Protein AF-0000000086522575 (afdb_homodimer)

Secondary structure (DSSP, 8-state):
--HHHHHHHHHHT-----------HHHHHHHHTTTTSS--HHHHHHHHHHHHHHHHHTT-TT------TTSTT-HHHHHHHHHHHHHHHHHHHHHHHHHHHHHHHHT-----------------/--HHHHHHHHHHT-----------HHHHHHHHTTTTSS--HHHHHHHHHHHHHHHHHTT-TT------TTSTT-HHHHHHHHHHHHHHHHHHHHHHHHHHHHHHHHT-----------------

pLDDT: mean 77.17, std 22.66, range [27.78, 98.56]

Radius of gyration: 32.86 Å; Cα contacts (8 Å, |Δi|>4): 285; chains: 2; bounding box: 41×140×105 Å

Structure (mmCIF, N/CA/C/O backbone):
data_AF-0000000086522575-model_v1
#
loop_
_entity.id
_entity.type
_entity.pdbx_description
1 polymer Lipoprotein
#
loop_
_atom_site.group_PDB
_atom_site.id
_atom_site.type_symbol
_atom_site.label_atom_id
_atom_site.label_alt_id
_atom_site.label_comp_id
_atom_site.label_asym_id
_atom_site.label_entity_id
_atom_site.label_seq_id
_atom_site.pdbx_PDB_ins_code
_atom_site.Cartn_x
_atom_site.Cartn_y
_atom_site.Cartn_z
_atom_site.occupancy
_atom_site.B_iso_or_equiv
_atom_site.auth_seq_id
_atom_site.auth_comp_id
_atom_site.auth_asym_id
_atom_site.auth_atom_id
_atom_site.pdbx_PDB_model_num
ATOM 1 N N . MET A 1 1 ? -8.219 64.625 17.109 1 41.38 1 MET A N 1
ATOM 2 C CA . MET A 1 1 ? -7.641 63.562 17.891 1 41.38 1 MET A CA 1
ATOM 3 C C . MET A 1 1 ? -8.625 62.375 18.016 1 41.38 1 MET A C 1
ATOM 5 O O . MET A 1 1 ? -8.266 61.312 18.5 1 41.38 1 MET A O 1
ATOM 9 N N . LYS A 1 2 ? -9.945 62.719 17.906 1 52.72 2 LYS A N 1
ATOM 10 C CA . LYS A 1 2 ? -10.93 61.656 18.188 1 52.72 2 LYS A CA 1
ATOM 11 C C . LYS A 1 2 ? -11.047 60.688 17.016 1 52.72 2 LYS A C 1
ATOM 13 O O . LYS A 1 2 ? -11.523 59.562 17.188 1 52.72 2 LYS A O 1
ATOM 18 N N . LEU A 1 3 ? -10.766 61.156 15.797 1 54.34 3 LEU A N 1
ATOM 19 C CA . LEU A 1 3 ? -10.906 60.281 14.625 1 54.34 3 LEU A CA 1
ATOM 20 C C . LEU A 1 3 ? -9.852 59.188 14.641 1 54.34 3 LEU A C 1
ATOM 22 O O . LEU A 1 3 ? -10.125 58.062 14.219 1 54.34 3 LEU A O 1
ATOM 26 N N . CYS A 1 4 ? -8.633 59.469 15.234 1 52.5 4 CYS A N 1
ATOM 27 C CA . CYS A 1 4 ? -7.586 58.438 15.219 1 52.5 4 CYS A CA 1
ATOM 28 C C . CYS A 1 4 ? -7.957 57.281 16.125 1 52.5 4 CYS A C 1
ATOM 30 O O . CYS A 1 4 ? -7.312 56.219 16.094 1 52.5 4 CYS A O 1
ATOM 32 N N . ARG A 1 5 ? -8.891 57.438 17.141 1 51.75 5 ARG A N 1
ATOM 33 C CA . ARG A 1 5 ? -9.203 56.344 18.078 1 51.75 5 ARG A CA 1
ATOM 34 C C . ARG A 1 5 ? -10.062 55.281 17.422 1 51.75 5 ARG A C 1
ATOM 36 O O . ARG A 1 5 ? -10.016 54.125 17.828 1 51.75 5 ARG A O 1
ATOM 43 N N . TYR A 1 6 ? -10.953 55.656 16.406 1 54.56 6 TYR A N 1
ATOM 44 C CA . TYR A 1 6 ? -11.836 54.625 15.867 1 54.56 6 TYR A CA 1
ATOM 45 C C . TYR A 1 6 ? -11.086 53.719 14.891 1 54.56 6 TYR A C 1
ATOM 47 O O . TYR A 1 6 ? -11.523 52.594 14.617 1 54.56 6 TYR A O 1
ATOM 55 N N . ILE A 1 7 ? -9.984 54.281 14.273 1 54.25 7 ILE A N 1
ATOM 56 C CA . ILE A 1 7 ? -9.336 53.438 13.266 1 54.25 7 ILE A CA 1
ATOM 57 C C . ILE A 1 7 ? -8.547 52.344 13.953 1 54.25 7 ILE A C 1
ATOM 59 O O . ILE A 1 7 ? -8.453 51.219 13.438 1 54.25 7 ILE A O 1
ATOM 63 N N . VAL A 1 8 ? -8.062 52.594 15.25 1 52.59 8 VAL A N 1
ATOM 64 C CA . VAL A 1 8 ? -7.199 51.594 15.836 1 52.59 8 VAL A CA 1
ATOM 65 C C . VAL A 1 8 ? -8.023 50.344 16.203 1 52.59 8 VAL A C 1
ATOM 67 O O . VAL A 1 8 ? -7.512 49.219 16.234 1 52.59 8 VAL A O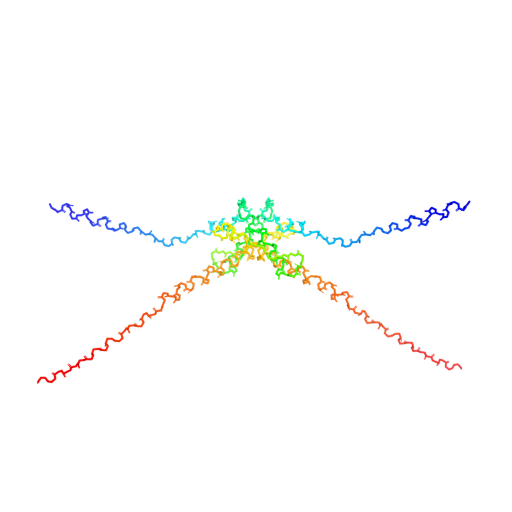 1
ATOM 70 N N . VAL A 1 9 ? -9.336 50.594 16.547 1 49.25 9 VAL A N 1
ATOM 71 C CA . VAL A 1 9 ? -10.031 49.438 17.094 1 49.25 9 VAL A CA 1
ATOM 72 C C . VAL A 1 9 ? -10.336 48.438 15.977 1 49.25 9 VAL A C 1
ATOM 74 O O . VAL A 1 9 ? -10.297 47.25 16.188 1 49.25 9 VAL A O 1
ATOM 77 N N . THR A 1 10 ? -10.555 48.969 14.758 1 51.66 10 THR A N 1
ATOM 78 C CA . THR A 1 10 ? -11.023 48 13.781 1 51.66 10 THR A CA 1
ATOM 79 C C . THR A 1 10 ? -9.875 47.094 13.336 1 51.66 10 THR A C 1
ATOM 81 O O . THR A 1 10 ? -10.102 46.062 12.703 1 51.66 10 THR A O 1
ATOM 84 N N . LEU A 1 11 ? -8.648 47.656 13.414 1 49.97 11 LEU A N 1
ATOM 85 C CA . LEU A 1 11 ? -7.613 46.812 12.859 1 49.97 11 LEU A CA 1
ATOM 86 C C . LEU A 1 11 ? -7.406 45.562 13.734 1 49.97 11 LEU A C 1
ATOM 88 O O . LEU A 1 11 ? -6.676 44.656 13.359 1 49.97 11 LEU A O 1
ATOM 92 N N . ALA A 1 12 ? -7.738 45.719 15 1 47.72 12 ALA A N 1
ATOM 93 C CA . ALA A 1 12 ? -7.312 44.625 15.867 1 47.72 12 ALA A CA 1
ATOM 94 C C . ALA A 1 12 ? -7.977 43.312 15.445 1 47.72 12 ALA A C 1
ATOM 96 O O . ALA A 1 12 ? -7.414 42.219 15.656 1 47.72 12 ALA A O 1
ATOM 97 N N . LEU A 1 13 ? -9.281 43.469 15.148 1 45.56 13 LEU A N 1
ATOM 98 C CA . LEU A 1 13 ? -9.984 42.188 15.164 1 45.56 13 LEU A CA 1
ATOM 99 C C . LEU A 1 13 ? -9.609 41.344 13.953 1 45.56 13 LEU A C 1
ATOM 101 O O . LEU A 1 13 ? -10.234 40.312 13.695 1 45.56 13 LEU A O 1
ATOM 105 N N . SER A 1 14 ? -8.914 41.906 12.969 1 44.53 14 SER A N 1
ATOM 106 C CA . SER A 1 14 ? -8.648 40.875 11.977 1 44.53 14 SER A CA 1
ATOM 107 C C . SER A 1 14 ? -7.812 39.75 12.562 1 44.53 14 SER A C 1
ATOM 109 O O . SER A 1 14 ? -6.582 39.812 12.57 1 44.53 14 SER A O 1
ATOM 111 N N . SER A 1 15 ? -7.895 39.5 13.828 1 44.59 15 SER A N 1
ATOM 112 C CA . SER A 1 15 ? -7.277 38.25 14.273 1 44.59 15 SER A CA 1
ATOM 113 C C . SER A 1 15 ? -7.395 37.1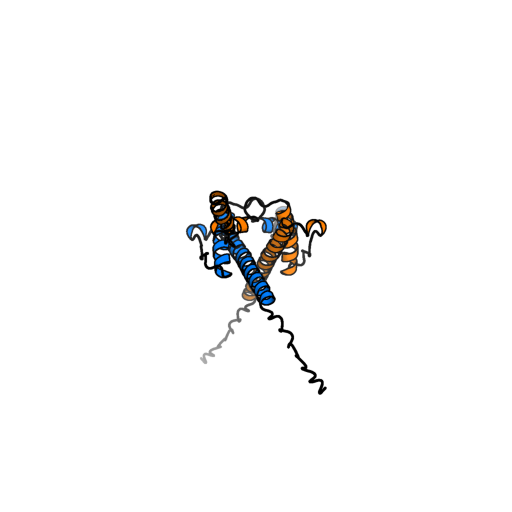88 13.203 1 44.59 15 SER A C 1
ATOM 115 O O . SER A 1 15 ? -8.492 36.875 12.742 1 44.59 15 SER A O 1
ATOM 117 N N . GLY A 1 16 ? -6.434 37.188 12.211 1 43.62 16 GLY A N 1
ATOM 118 C CA . GLY A 1 16 ? -6.266 36.062 11.305 1 43.62 16 GLY A CA 1
ATOM 119 C C . GLY A 1 16 ? -6.691 34.75 11.898 1 43.62 16 GLY A C 1
ATOM 120 O O . GLY A 1 16 ? -6.152 34.312 12.922 1 43.62 16 GLY A O 1
ATOM 121 N N . LEU A 1 17 ? -7.945 34.406 11.984 1 45.47 17 LEU A N 1
ATOM 122 C CA . LEU A 1 17 ? -8.422 33.062 12.211 1 45.47 17 LEU A CA 1
ATOM 123 C C . LEU A 1 17 ? -7.508 32.031 11.547 1 45.47 17 LEU A C 1
ATOM 125 O O . LEU A 1 17 ? -7.598 31.812 10.336 1 45.47 17 LEU A O 1
ATOM 129 N N . ILE A 1 18 ? -6.184 32.094 11.656 1 49.84 18 ILE A N 1
ATOM 130 C CA . ILE A 1 18 ? -5.398 30.906 11.336 1 49.84 18 ILE A CA 1
ATOM 131 C C . ILE A 1 18 ? -6.121 29.656 11.836 1 49.84 18 ILE A C 1
ATOM 133 O O . ILE A 1 18 ? -6.016 29.297 13.016 1 49.84 18 ILE A O 1
ATOM 137 N N . GLY A 1 19 ? -7.367 29.609 11.82 1 47.25 19 GLY A N 1
ATOM 138 C CA . GLY A 1 19 ? -8.047 28.406 12.266 1 47.25 19 GLY A CA 1
ATOM 139 C C . GLY A 1 19 ? -7.391 27.141 11.758 1 47.25 19 GLY A C 1
ATOM 140 O O . GLY A 1 19 ? -6.633 27.172 10.781 1 47.25 19 GLY A O 1
ATOM 141 N N . CYS A 1 20 ? -6.965 26.062 12.516 1 53.56 20 CYS A N 1
ATOM 142 C CA . CYS A 1 20 ? -6.633 24.672 12.242 1 53.56 20 CYS A CA 1
ATOM 143 C C . CYS A 1 20 ? -7.48 24.125 11.094 1 53.56 20 CYS A C 1
ATOM 145 O O . CYS A 1 20 ? -8.602 23.656 11.312 1 53.56 20 CYS A O 1
ATOM 147 N N . ALA A 1 21 ? -7.652 24.844 9.969 1 63.16 21 ALA A N 1
ATOM 148 C CA . ALA A 1 21 ? -8.547 24.406 8.898 1 63.16 21 ALA A CA 1
ATOM 149 C C . ALA A 1 21 ? -8.281 22.953 8.539 1 63.16 21 ALA A C 1
ATOM 151 O O . ALA A 1 21 ? -7.188 22.594 8.102 1 63.16 21 ALA A O 1
ATOM 152 N N . SER A 1 22 ? -9.047 21.984 9.195 1 76.06 22 SER A N 1
ATOM 153 C CA . SER A 1 22 ? -9.023 20.562 8.875 1 76.06 22 SER A CA 1
ATOM 154 C C . SER A 1 22 ? -9.133 20.344 7.375 1 76.06 22 SER A C 1
ATOM 156 O O . SER A 1 22 ? -9.906 21.016 6.691 1 76.06 22 SER A O 1
ATOM 158 N N . VAL A 1 23 ? -8.125 19.766 6.699 1 82.81 23 VAL A N 1
ATOM 159 C CA . VAL A 1 23 ? -8.125 19.422 5.285 1 82.81 23 VAL A CA 1
ATOM 160 C C . VAL A 1 23 ? -9.445 18.734 4.918 1 82.81 23 VAL A C 1
ATOM 162 O O . VAL A 1 23 ? -9.852 17.781 5.574 1 82.81 23 VAL A O 1
ATOM 165 N N . PRO A 1 24 ? -10.219 19.359 3.996 1 90.19 24 PRO A N 1
ATOM 166 C CA . PRO A 1 24 ? -11.453 18.703 3.562 1 90.19 24 PRO A CA 1
ATOM 167 C C . PRO A 1 24 ? -11.219 17.25 3.143 1 90.19 24 PRO A C 1
ATOM 169 O O . PRO A 1 24 ? -10.156 16.922 2.609 1 90.19 24 PRO A O 1
ATOM 172 N N . PRO A 1 25 ? -12.203 16.359 3.271 1 91.62 25 PRO A N 1
ATOM 173 C CA . PRO A 1 25 ? -12.055 14.922 2.979 1 91.62 25 PRO A CA 1
ATOM 174 C C . PRO A 1 25 ? -11.602 14.656 1.545 1 91.62 25 PRO A C 1
ATOM 176 O O . PRO A 1 25 ? -10.758 13.789 1.31 1 91.62 25 PRO A O 1
ATOM 179 N N . ALA A 1 26 ? -12.172 15.391 0.616 1 91.12 26 ALA A N 1
ATOM 180 C CA . ALA A 1 26 ? -11.805 15.195 -0.785 1 91.12 26 ALA A CA 1
ATOM 181 C C . ALA A 1 26 ? -10.328 15.5 -1.011 1 91.12 26 ALA A C 1
ATOM 183 O O . ALA A 1 26 ? -9.648 14.781 -1.752 1 91.12 26 ALA A O 1
ATOM 184 N N . GLU A 1 27 ? -9.898 16.516 -0.38 1 91.56 27 GLU A N 1
ATOM 185 C CA . GLU A 1 27 ? -8.492 16.891 -0.493 1 91.56 27 GLU A CA 1
ATOM 186 C C . GLU A 1 27 ? -7.594 15.867 0.202 1 91.56 27 GLU A C 1
ATOM 188 O O . GLU A 1 27 ? -6.531 15.516 -0.314 1 91.56 27 GLU A O 1
ATOM 193 N N . GLN A 1 28 ? -8.023 15.406 1.343 1 92.75 28 GLN A N 1
ATOM 194 C CA . GLN A 1 28 ? -7.262 14.375 2.051 1 92.75 28 GLN A CA 1
ATOM 195 C C . GLN A 1 28 ? -7.125 13.117 1.206 1 92.75 28 GLN A C 1
ATOM 197 O O . GLN A 1 28 ? -6.031 12.562 1.077 1 92.75 28 GLN A O 1
ATOM 202 N N . LEU A 1 29 ? -8.211 12.695 0.636 1 93.88 29 LEU A N 1
ATOM 203 C CA . LEU A 1 29 ? -8.188 11.508 -0.208 1 93.88 29 LEU A CA 1
ATOM 204 C C . LEU A 1 29 ? -7.242 11.703 -1.391 1 93.88 29 LEU A C 1
ATOM 206 O O . LEU A 1 29 ? -6.48 10.797 -1.739 1 93.88 29 LEU A O 1
ATOM 210 N N . GLN A 1 30 ? -7.262 12.891 -1.98 1 91 30 GLN A N 1
ATOM 211 C CA . GLN A 1 30 ? -6.371 13.195 -3.094 1 91 30 GLN A CA 1
ATOM 212 C C . GLN A 1 30 ? -4.91 13.055 -2.682 1 91 30 GLN A C 1
ATOM 214 O O . GLN A 1 30 ? -4.094 12.523 -3.439 1 91 30 GLN A O 1
ATOM 219 N N . ARG A 1 31 ? -4.652 13.422 -1.541 1 90.62 31 ARG A N 1
ATOM 220 C CA . ARG A 1 31 ? -3.287 13.328 -1.029 1 90.62 31 ARG A CA 1
ATOM 221 C C . ARG A 1 31 ? -2.885 11.867 -0.827 1 90.62 31 ARG A C 1
ATOM 223 O O . ARG A 1 31 ? -1.733 11.5 -1.066 1 90.62 31 ARG A O 1
ATOM 230 N N . GLU A 1 32 ? -3.85 11.117 -0.447 1 93.44 32 GLU A N 1
ATOM 231 C CA . GLU A 1 32 ? -3.59 9.703 -0.207 1 93.44 32 GLU A CA 1
ATOM 232 C C . GLU A 1 32 ? -3.354 8.953 -1.516 1 93.44 32 GLU A C 1
ATOM 234 O O . GLU A 1 32 ? -2.811 7.848 -1.516 1 93.44 32 GLU A O 1
ATOM 239 N N . MET A 1 33 ? -3.723 9.602 -2.65 1 90.44 33 MET A N 1
ATOM 240 C CA . MET A 1 33 ? -3.633 8.953 -3.957 1 90.44 33 MET A CA 1
ATOM 241 C C . MET A 1 33 ? -2.289 9.242 -4.617 1 90.44 33 MET A C 1
ATOM 243 O O . MET A 1 33 ? -2.047 8.82 -5.75 1 90.44 33 MET A O 1
ATOM 247 N N . ALA A 1 34 ? -1.419 9.883 -3.977 1 82.62 34 ALA A N 1
ATOM 248 C CA . ALA A 1 34 ? -0.151 10.344 -4.535 1 82.62 34 ALA A CA 1
ATOM 249 C C . ALA A 1 34 ? 0.679 9.172 -5.055 1 82.62 34 ALA A C 1
ATOM 251 O O . ALA A 1 34 ? 1.403 9.312 -6.043 1 82.62 34 ALA A O 1
ATOM 252 N N . GLY A 1 35 ? 0.533 8.047 -4.559 1 84.5 35 GLY A N 1
ATOM 253 C CA . GLY A 1 35 ? 1.322 6.898 -4.977 1 84.5 35 GLY A CA 1
ATOM 254 C C . GLY A 1 35 ? 0.717 6.152 -6.148 1 84.5 35 GLY A C 1
ATOM 255 O O . GLY A 1 35 ? 1.353 5.262 -6.719 1 84.5 35 GLY A O 1
ATOM 256 N N . VAL A 1 36 ? -0.457 6.523 -6.453 1 87.62 36 VAL A N 1
ATOM 257 C CA . VAL A 1 36 ? -1.176 5.789 -7.492 1 87.62 36 VAL A CA 1
ATOM 258 C C . VAL A 1 36 ? -1.421 6.699 -8.695 1 87.62 36 VAL A C 1
ATOM 260 O O . VAL A 1 36 ? -1.289 6.27 -9.844 1 87.62 36 VAL A O 1
ATOM 263 N N . ASP A 1 37 ? -1.747 7.895 -8.375 1 81.88 37 ASP A N 1
ATOM 264 C CA . ASP A 1 37 ? -1.99 8.883 -9.422 1 81.88 37 ASP A CA 1
ATOM 265 C C . ASP A 1 37 ? -0.728 9.688 -9.719 1 81.88 37 ASP A C 1
ATOM 267 O O . ASP A 1 37 ? -0.336 10.547 -8.93 1 81.88 37 ASP A O 1
ATOM 271 N N . ASN A 1 38 ? -0.123 9.344 -10.906 1 76.88 38 ASN A N 1
ATOM 272 C CA . ASN A 1 38 ? 1.051 10.078 -11.367 1 76.88 38 ASN A CA 1
ATOM 273 C C . ASN A 1 38 ? 2.152 10.094 -10.305 1 76.88 38 ASN A C 1
ATOM 275 O O . ASN A 1 38 ? 2.662 11.156 -9.945 1 76.88 38 ASN A O 1
ATOM 279 N N . SER A 1 39 ? 2.447 8.922 -9.828 1 84.88 39 SER A N 1
ATOM 280 C CA . SER A 1 39 ? 3.506 8.797 -8.836 1 84.88 39 SER A CA 1
ATOM 281 C C . SER A 1 39 ? 4.828 9.344 -9.359 1 84.88 39 SER A C 1
ATOM 283 O O . SER A 1 39 ? 5.156 9.172 -10.531 1 84.88 39 SER A O 1
ATOM 285 N N . SER A 1 40 ? 5.527 10.117 -8.539 1 89.94 40 SER A N 1
ATOM 286 C CA . SER A 1 40 ? 6.844 10.625 -8.914 1 89.94 40 SER A CA 1
ATOM 287 C C . SER A 1 40 ? 7.848 9.484 -9.07 1 89.94 40 SER A C 1
ATOM 289 O O . SER A 1 40 ? 7.688 8.422 -8.477 1 89.94 40 SER A O 1
ATOM 291 N N . PRO A 1 41 ? 8.867 9.742 -9.891 1 92.5 41 PRO A N 1
ATOM 292 C CA . PRO A 1 41 ? 9.906 8.719 -10.016 1 92.5 41 PRO A CA 1
ATOM 293 C C . PRO A 1 41 ? 10.57 8.391 -8.688 1 92.5 41 PRO A C 1
ATOM 295 O O . PRO A 1 41 ? 10.969 7.242 -8.453 1 92.5 41 PRO A O 1
ATOM 298 N N . THR A 1 42 ? 10.625 9.406 -7.891 1 94.69 42 THR A N 1
ATOM 299 C CA . THR A 1 42 ? 11.258 9.211 -6.59 1 94.69 42 THR A CA 1
ATOM 300 C C . THR A 1 42 ? 10.383 8.336 -5.691 1 94.69 42 THR A C 1
ATOM 302 O O . THR A 1 42 ? 10.883 7.484 -4.957 1 94.69 42 THR A O 1
ATOM 305 N N . PHE A 1 43 ? 9.156 8.5 -5.766 1 94.75 43 PHE A N 1
ATOM 306 C CA . PHE A 1 43 ? 8.227 7.641 -5.043 1 94.75 43 PHE A CA 1
ATOM 307 C C . PHE A 1 43 ? 8.32 6.199 -5.535 1 94.75 43 PHE A C 1
ATOM 309 O O . PHE A 1 43 ? 8.391 5.27 -4.734 1 94.75 43 PHE A O 1
ATOM 316 N N . ALA A 1 44 ? 8.336 6.105 -6.82 1 94.69 44 ALA A N 1
ATOM 317 C CA . ALA A 1 44 ? 8.383 4.777 -7.422 1 94.69 44 ALA A CA 1
ATOM 318 C C . ALA A 1 44 ? 9.664 4.039 -7.035 1 94.69 44 ALA A C 1
ATOM 320 O O . ALA A 1 44 ? 9.641 2.83 -6.801 1 94.69 44 ALA A O 1
ATOM 321 N N . GLN A 1 45 ? 10.711 4.762 -7.023 1 95.38 45 GLN A N 1
ATOM 322 C CA . GLN A 1 45 ? 11.969 4.152 -6.602 1 95.38 45 GLN A CA 1
ATOM 323 C C . GLN A 1 45 ? 11.898 3.697 -5.145 1 95.38 45 GLN A C 1
ATOM 325 O O . GLN A 1 45 ? 12.359 2.605 -4.805 1 95.38 45 GLN A O 1
ATOM 330 N N . GLY A 1 46 ? 11.352 4.531 -4.359 1 97 46 GLY A N 1
ATOM 331 C CA . GLY A 1 46 ? 11.148 4.133 -2.977 1 97 46 GLY A CA 1
ATOM 332 C C . GLY A 1 46 ? 10.273 2.902 -2.83 1 97 46 GLY A C 1
ATOM 333 O O . GLY A 1 46 ? 10.617 1.977 -2.09 1 97 46 GLY A O 1
ATOM 334 N N . TYR A 1 47 ? 9.242 2.928 -3.523 1 96.56 47 TYR A N 1
ATOM 335 C CA . TYR A 1 47 ? 8.32 1.796 -3.475 1 96.56 47 TYR A CA 1
ATOM 336 C C . TYR A 1 47 ? 9.023 0.503 -3.869 1 96.56 47 TYR A C 1
ATOM 338 O O . TYR A 1 47 ? 8.859 -0.527 -3.211 1 96.56 47 TYR A O 1
ATOM 346 N N . ALA A 1 48 ? 9.781 0.525 -4.91 1 96.88 48 ALA A N 1
ATOM 347 C CA . ALA A 1 48 ? 10.492 -0.66 -5.371 1 96.88 48 ALA A CA 1
ATOM 348 C C . ALA A 1 48 ? 11.453 -1.177 -4.301 1 96.88 48 ALA A C 1
ATOM 350 O O . ALA A 1 48 ? 11.484 -2.377 -4.016 1 96.88 48 ALA A O 1
ATOM 351 N N . ASP A 1 49 ? 12.203 -0.271 -3.752 1 98.06 49 ASP A N 1
ATOM 352 C CA . ASP A 1 49 ? 13.148 -0.65 -2.707 1 98.06 49 ASP A CA 1
ATOM 353 C C . ASP A 1 49 ? 12.422 -1.187 -1.477 1 98.06 49 ASP A C 1
ATOM 355 O O . ASP A 1 49 ? 12.82 -2.205 -0.908 1 98.06 49 ASP A O 1
ATOM 359 N N . GLY A 1 50 ? 11.383 -0.497 -1.116 1 98.06 50 GLY A N 1
ATOM 360 C CA . GLY A 1 50 ? 10.57 -0.969 -0.005 1 98.06 50 GLY A CA 1
ATOM 361 C C . GLY A 1 50 ? 9.914 -2.311 -0.272 1 98.06 50 GLY A C 1
ATOM 362 O O . GLY A 1 50 ? 9.844 -3.16 0.62 1 98.06 50 GLY A O 1
ATOM 363 N N . CYS A 1 51 ? 9.477 -2.4 -1.445 1 98.06 51 CYS A N 1
ATOM 364 C CA . CYS A 1 51 ? 8.797 -3.639 -1.817 1 98.06 51 CYS A CA 1
ATOM 365 C C . CYS A 1 51 ? 9.758 -4.82 -1.765 1 98.06 51 CYS A C 1
ATOM 367 O O . CYS A 1 51 ? 9.406 -5.887 -1.253 1 98.06 51 CYS A O 1
ATOM 369 N N . GLN A 1 52 ? 11.008 -4.695 -2.258 1 97.81 52 GLN A N 1
ATOM 370 C CA . GLN A 1 52 ? 12.016 -5.746 -2.145 1 97.81 52 GLN A CA 1
ATOM 371 C C . GLN A 1 52 ? 12.266 -6.113 -0.686 1 97.81 52 GLN A C 1
ATOM 373 O O . GLN A 1 52 ? 12.32 -7.297 -0.339 1 97.81 52 GLN A O 1
ATOM 378 N N . SER A 1 53 ? 12.383 -5.105 0.097 1 98.56 53 SER A N 1
ATOM 379 C CA . SER A 1 53 ? 12.594 -5.285 1.53 1 98.56 53 SER A CA 1
ATOM 380 C C . SER A 1 53 ? 11.406 -5.992 2.18 1 98.56 53 SER A C 1
ATOM 382 O O . SER A 1 53 ? 11.586 -6.848 3.047 1 98.56 53 SER A O 1
ATOM 384 N N . GLY A 1 54 ? 10.18 -5.652 1.694 1 98.38 54 GLY A N 1
ATOM 385 C CA . GLY A 1 54 ? 8.977 -6.277 2.211 1 98.38 54 GLY A CA 1
ATOM 386 C C . GLY A 1 54 ? 8.859 -7.746 1.846 1 98.38 54 GLY A C 1
ATOM 387 O O . GLY A 1 54 ? 8.438 -8.562 2.666 1 98.38 54 GLY A O 1
ATOM 388 N N . LEU A 1 55 ? 9.188 -8.016 0.599 1 98 55 LEU A N 1
ATOM 389 C CA . LEU A 1 55 ? 9.172 -9.406 0.167 1 98 55 LEU A CA 1
ATOM 390 C C . LEU A 1 55 ? 10.125 -10.25 1.011 1 98 55 LEU A C 1
ATOM 392 O O . LEU A 1 55 ? 9.773 -11.359 1.422 1 98 55 LEU A O 1
ATOM 396 N N . SER A 1 56 ? 11.258 -9.656 1.298 1 97.75 56 SER A N 1
ATOM 397 C CA . SER A 1 56 ? 12.219 -10.344 2.148 1 97.75 56 SER A CA 1
ATOM 398 C C . SER A 1 56 ? 11.672 -10.547 3.557 1 97.75 56 SER A C 1
ATOM 400 O O . SER A 1 56 ? 11.742 -11.648 4.105 1 97.75 56 SER A O 1
ATOM 402 N N . ALA A 1 57 ? 11.125 -9.492 4.066 1 97.94 57 ALA A N 1
ATOM 403 C CA . ALA A 1 57 ? 10.57 -9.547 5.418 1 97.94 57 ALA A CA 1
ATOM 404 C C . ALA A 1 57 ? 9.375 -10.5 5.488 1 97.94 57 ALA A C 1
ATOM 406 O O . ALA A 1 57 ? 9.078 -11.055 6.547 1 97.94 57 ALA A O 1
ATOM 407 N N . GLY A 1 58 ? 8.719 -10.695 4.387 1 97.38 58 GLY A N 1
ATOM 408 C CA . GLY A 1 58 ? 7.566 -11.578 4.332 1 97.38 58 GLY A CA 1
ATOM 409 C C . GLY A 1 58 ? 7.938 -13.039 4.168 1 97.38 58 GLY A C 1
ATOM 410 O O . GLY A 1 58 ? 7.066 -13.906 4.18 1 97.38 58 GLY A O 1
ATOM 411 N N . GLY A 1 59 ? 9.258 -13.305 3.883 1 96.19 59 GLY A N 1
ATOM 412 C CA . GLY A 1 59 ? 9.711 -14.688 3.904 1 96.19 59 GLY A CA 1
ATOM 413 C C . GLY A 1 59 ? 10.266 -15.156 2.572 1 96.19 59 GLY A C 1
ATOM 414 O O . GLY A 1 59 ? 10.516 -16.344 2.381 1 96.19 59 GLY A O 1
ATOM 415 N N . ASP A 1 60 ? 10.344 -14.273 1.669 1 95.81 60 ASP A N 1
ATOM 416 C CA . ASP A 1 60 ? 10.961 -14.633 0.397 1 95.81 60 ASP A CA 1
ATOM 417 C C . ASP A 1 60 ? 12.469 -14.398 0.435 1 95.81 60 ASP A C 1
ATOM 419 O O . ASP A 1 60 ? 12.93 -13.258 0.302 1 95.81 60 ASP A O 1
ATOM 423 N N . SER A 1 61 ? 13.195 -15.438 0.422 1 95.25 61 SER A N 1
ATOM 424 C CA . SER A 1 61 ? 14.633 -15.375 0.656 1 95.25 61 SER A CA 1
ATOM 425 C C . SER A 1 61 ? 15.375 -14.867 -0.578 1 95.25 61 SER A C 1
ATOM 427 O O . SER A 1 61 ? 16.562 -14.531 -0.505 1 95.25 61 SER A O 1
ATOM 429 N N . ARG A 1 62 ? 14.711 -14.812 -1.604 1 95.25 62 ARG A N 1
ATOM 430 C CA . ARG A 1 62 ? 15.359 -14.336 -2.824 1 95.25 62 ARG A CA 1
ATOM 431 C C . ARG A 1 62 ? 15.547 -12.82 -2.791 1 95.25 62 ARG A C 1
ATOM 433 O O . ARG A 1 62 ? 16.297 -12.266 -3.592 1 95.25 62 ARG A O 1
ATOM 440 N N . PHE A 1 63 ? 14.898 -12.18 -1.929 1 97.25 63 PHE A N 1
ATOM 441 C CA . PHE A 1 63 ? 14.969 -10.727 -1.81 1 97.25 63 PHE A CA 1
ATOM 442 C C . PHE A 1 63 ? 15.742 -10.328 -0.563 1 97.25 63 PHE A C 1
ATOM 444 O O . PHE A 1 63 ? 15.945 -11.141 0.34 1 97.25 63 PHE A O 1
ATOM 451 N N . VAL A 1 64 ? 16.219 -9.047 -0.606 1 96.5 64 VAL A N 1
ATOM 452 C CA . VAL A 1 64 ? 17 -8.516 0.507 1 96.5 64 VAL A CA 1
ATOM 453 C C . VAL A 1 64 ? 16.5 -7.117 0.871 1 96.5 64 VAL A C 1
ATOM 455 O O . VAL A 1 64 ? 15.781 -6.488 0.096 1 96.5 64 VAL A O 1
ATOM 458 N N . TYR A 1 65 ? 16.906 -6.668 2.029 1 97.5 65 TYR A N 1
ATOM 459 C CA . TYR A 1 65 ? 16.578 -5.312 2.459 1 97.5 65 TYR A CA 1
ATOM 460 C C . TYR A 1 65 ? 17.312 -4.281 1.61 1 97.5 65 TYR A C 1
ATOM 462 O O . TYR A 1 65 ? 18.531 -4.348 1.459 1 97.5 65 TYR A O 1
ATOM 470 N N . VAL A 1 66 ? 16.578 -3.324 1.058 1 97.56 66 VAL A N 1
ATOM 471 C CA . VAL A 1 66 ? 17.156 -2.299 0.197 1 97.56 66 VAL A CA 1
ATOM 472 C C . VAL A 1 66 ? 16.641 -0.924 0.61 1 97.56 66 VAL A C 1
ATOM 474 O O . VAL A 1 66 ? 15.43 -0.714 0.712 1 97.56 66 VAL A O 1
ATOM 477 N N . LYS A 1 67 ? 17.594 -0.014 0.807 1 97.19 67 LYS A N 1
ATOM 478 C CA . LYS A 1 67 ? 17.25 1.385 1.06 1 97.19 67 LYS A CA 1
ATOM 479 C C . LYS A 1 67 ? 18.344 2.314 0.524 1 97.19 67 LYS A C 1
ATOM 481 O O . LYS A 1 67 ? 19.531 2.117 0.799 1 97.19 67 LYS A O 1
ATOM 486 N N . ASP A 1 68 ? 17.844 3.25 -0.273 1 96.94 68 ASP A N 1
ATOM 487 C CA . ASP A 1 68 ? 18.781 4.246 -0.776 1 96.94 68 ASP A CA 1
ATOM 488 C C . ASP A 1 68 ? 18.969 5.383 0.229 1 96.94 68 ASP A C 1
ATOM 490 O O . ASP A 1 68 ? 18.156 6.305 0.29 1 96.94 68 ASP A O 1
ATOM 494 N N . LEU A 1 69 ? 20.109 5.445 0.843 1 96.12 69 LEU A N 1
ATOM 495 C CA . LEU A 1 69 ? 20.359 6.391 1.926 1 96.12 69 LEU A CA 1
ATOM 496 C C . LEU A 1 69 ? 20.516 7.809 1.384 1 96.12 69 LEU A C 1
ATOM 498 O O . LEU A 1 69 ? 20.312 8.781 2.113 1 96.12 69 LEU A O 1
ATOM 502 N N . ASN A 1 70 ? 20.859 7.844 0.096 1 95.5 70 ASN A N 1
ATOM 503 C CA . ASN A 1 70 ? 21.016 9.164 -0.514 1 95.5 70 ASN A CA 1
ATOM 504 C C . ASN A 1 70 ? 19.672 9.859 -0.688 1 95.5 70 ASN A C 1
ATOM 506 O O . ASN A 1 70 ? 19.609 11.078 -0.825 1 95.5 70 ASN A O 1
ATOM 510 N N . GLN A 1 71 ? 18.656 9.039 -0.689 1 95.38 71 GLN A N 1
ATOM 511 C CA . GLN A 1 71 ? 17.312 9.578 -0.912 1 95.38 71 GLN A CA 1
ATOM 512 C C . GLN A 1 71 ? 16.469 9.484 0.352 1 95.38 71 GLN A C 1
ATOM 514 O O . GLN A 1 71 ? 15.289 9.852 0.342 1 95.38 71 GLN A O 1
ATOM 519 N N . ALA A 1 72 ? 17.031 9.055 1.424 1 91.12 72 ALA A N 1
ATOM 520 C CA . ALA A 1 72 ? 16.297 8.695 2.631 1 91.12 72 ALA A CA 1
ATOM 521 C C . ALA A 1 72 ? 15.586 9.906 3.221 1 91.12 72 ALA A C 1
ATOM 523 O O . ALA A 1 72 ? 14.586 9.766 3.936 1 91.12 72 ALA A O 1
ATOM 524 N N . ASN A 1 73 ? 16.031 11.055 2.809 1 91.94 73 ASN A N 1
ATOM 525 C CA . ASN A 1 73 ? 15.445 12.25 3.393 1 91.94 73 ASN A CA 1
ATOM 526 C C . ASN A 1 73 ? 14.406 12.875 2.465 1 91.94 73 ASN A C 1
ATOM 528 O O . ASN A 1 73 ? 13.734 13.836 2.836 1 91.94 73 ASN A O 1
ATOM 532 N N . GLN A 1 74 ? 14.266 12.328 1.366 1 94.75 74 GLN A N 1
ATOM 533 C CA . GLN A 1 74 ? 13.227 12.789 0.454 1 94.75 74 GLN A CA 1
ATOM 534 C C . GLN A 1 74 ? 11.867 12.203 0.828 1 94.75 74 GLN A C 1
ATOM 536 O O . GLN A 1 74 ? 11.711 10.984 0.923 1 94.75 74 GLN A O 1
ATOM 541 N N . ALA A 1 75 ? 10.93 13.062 0.945 1 93.75 75 ALA A N 1
ATOM 542 C CA . ALA A 1 75 ? 9.617 12.672 1.444 1 93.75 75 ALA A CA 1
ATOM 543 C C . ALA A 1 75 ? 8.977 11.617 0.542 1 93.75 75 ALA A C 1
ATOM 545 O O . ALA A 1 75 ? 8.43 10.625 1.027 1 93.75 75 ALA A O 1
ATOM 546 N N . ASP A 1 76 ? 9.094 11.875 -0.779 1 94.12 76 ASP A N 1
ATOM 547 C CA . ASP A 1 76 ? 8.477 10.945 -1.724 1 94.12 76 ASP A CA 1
ATOM 548 C C . ASP A 1 76 ? 9.117 9.562 -1.629 1 94.12 76 ASP A C 1
ATOM 550 O O . ASP A 1 76 ? 8.43 8.547 -1.734 1 94.12 76 ASP A O 1
ATOM 554 N N . TYR A 1 77 ? 10.438 9.57 -1.46 1 96.19 77 TYR A N 1
ATOM 555 C CA . TYR A 1 77 ? 11.133 8.289 -1.348 1 96.19 77 TYR A CA 1
ATOM 556 C C . TYR A 1 77 ? 10.719 7.555 -0.08 1 96.19 77 TYR A C 1
ATOM 558 O O . TYR A 1 77 ? 10.438 6.355 -0.116 1 96.19 77 TYR A O 1
ATOM 566 N N . LYS A 1 78 ? 10.617 8.258 0.973 1 96 78 LYS A N 1
ATOM 567 C CA . LYS A 1 78 ? 10.242 7.672 2.254 1 96 78 LYS A CA 1
ATOM 568 C C . LYS A 1 78 ? 8.828 7.102 2.201 1 96 78 LYS A C 1
ATOM 570 O O . LYS A 1 78 ? 8.586 5.977 2.646 1 96 78 LYS A O 1
ATOM 575 N N . LEU A 1 79 ? 7.988 7.855 1.693 1 94.25 79 LEU A N 1
ATOM 576 C CA . LEU A 1 79 ? 6.598 7.43 1.576 1 94.25 79 LEU A CA 1
ATOM 577 C C . LEU A 1 79 ? 6.48 6.184 0.707 1 94.25 79 LEU A C 1
ATOM 579 O O . LEU A 1 79 ? 5.82 5.215 1.088 1 94.25 79 LEU A O 1
ATOM 583 N N . GLY A 1 80 ? 7.156 6.199 -0.396 1 95.75 80 GLY A N 1
ATOM 584 C CA . GLY A 1 80 ? 7.16 5.043 -1.28 1 95.75 80 GLY A CA 1
ATOM 585 C C . GLY A 1 80 ? 7.742 3.801 -0.635 1 95.75 80 GLY A C 1
ATOM 586 O O . GLY A 1 80 ? 7.184 2.709 -0.767 1 95.75 80 GLY A O 1
ATOM 587 N N . TRP A 1 81 ? 8.859 4.047 -0.019 1 97.12 81 TRP A N 1
ATOM 588 C CA . TRP A 1 81 ? 9.516 2.916 0.629 1 97.12 81 TRP A CA 1
ATOM 589 C C . TRP A 1 81 ? 8.602 2.283 1.675 1 97.12 81 TRP A C 1
ATOM 591 O O . TRP A 1 81 ? 8.445 1.061 1.712 1 97.12 81 TRP A O 1
ATOM 601 N N . GLU A 1 82 ? 7.93 3.064 2.484 1 95.75 82 GLU A N 1
ATOM 602 C CA . GLU A 1 82 ? 7.051 2.564 3.535 1 95.75 82 GLU A CA 1
ATOM 603 C C . GLU A 1 82 ? 5.844 1.836 2.943 1 95.75 82 GLU A C 1
ATOM 605 O O . GLU A 1 82 ? 5.48 0.754 3.408 1 95.75 82 GLU A O 1
ATOM 610 N N . ASP A 1 83 ? 5.262 2.418 1.938 1 96 83 ASP A N 1
ATOM 611 C CA . ASP A 1 83 ? 4.121 1.788 1.284 1 96 83 ASP A CA 1
ATOM 612 C C . ASP A 1 83 ? 4.516 0.458 0.647 1 96 83 ASP A C 1
ATOM 614 O O . ASP A 1 83 ? 3.834 -0.552 0.831 1 96 83 ASP A O 1
ATOM 618 N N . GLY A 1 84 ? 5.645 0.477 -0.103 1 97 84 GLY A N 1
ATOM 619 C CA . GLY A 1 84 ? 6.121 -0.743 -0.733 1 97 84 GLY A CA 1
ATOM 620 C C . GLY A 1 84 ? 6.418 -1.851 0.26 1 97 84 GLY A C 1
ATOM 621 O O . GLY A 1 84 ? 6.043 -3.004 0.041 1 97 84 GLY A O 1
ATOM 622 N N . PHE A 1 85 ? 7.098 -1.418 1.305 1 97.75 85 PHE A N 1
ATOM 623 C CA . PHE A 1 85 ? 7.418 -2.398 2.334 1 97.75 85 PHE A CA 1
ATOM 624 C C . PHE A 1 85 ? 6.148 -3.057 2.867 1 97.75 85 PHE A C 1
ATOM 626 O O . PHE A 1 85 ? 6.059 -4.285 2.93 1 97.75 85 PHE A O 1
ATOM 633 N N . ARG A 1 86 ? 5.164 -2.221 3.225 1 95.81 86 ARG A N 1
ATOM 634 C CA . ARG A 1 86 ? 3.932 -2.697 3.84 1 95.81 86 ARG A CA 1
ATOM 635 C C . ARG A 1 86 ? 3.156 -3.598 2.885 1 95.81 86 ARG A C 1
ATOM 637 O O . ARG A 1 86 ? 2.715 -4.684 3.268 1 95.81 86 ARG A O 1
ATOM 644 N N . ILE A 1 87 ? 2.996 -3.193 1.7 1 96.25 87 ILE A N 1
ATOM 645 C CA . ILE A 1 87 ? 2.182 -3.904 0.72 1 96.25 87 ILE A CA 1
ATOM 646 C C . ILE A 1 87 ? 2.838 -5.238 0.374 1 96.25 87 ILE A C 1
ATOM 648 O O . ILE A 1 87 ? 2.188 -6.285 0.405 1 96.25 87 ILE A O 1
ATOM 652 N N . CYS A 1 88 ? 4.121 -5.156 0.102 1 97.81 88 CYS A N 1
ATOM 653 C CA . CYS A 1 88 ? 4.758 -6.363 -0.41 1 97.81 88 CYS A CA 1
ATOM 654 C C . CYS A 1 88 ? 5.012 -7.363 0.712 1 97.81 88 CYS A C 1
ATOM 656 O O . CYS A 1 88 ? 4.996 -8.578 0.484 1 97.81 88 CYS A O 1
ATOM 658 N N . GLN A 1 89 ? 5.211 -6.875 1.924 1 97.12 89 GLN A N 1
ATOM 659 C CA . GLN A 1 89 ? 5.273 -7.801 3.051 1 97.12 89 GLN A CA 1
ATOM 660 C C . GLN A 1 89 ? 3.955 -8.547 3.223 1 97.12 89 GLN A C 1
ATOM 662 O O . GLN A 1 89 ? 3.945 -9.773 3.377 1 97.12 89 GLN A O 1
ATOM 667 N N . SER A 1 90 ? 2.881 -7.84 3.172 1 95.38 90 SER A N 1
ATOM 668 C CA . SER A 1 90 ? 1.562 -8.438 3.352 1 95.38 90 SER A CA 1
ATOM 669 C C . SER A 1 90 ? 1.257 -9.445 2.246 1 95.38 90 SER A C 1
ATOM 671 O O . SER A 1 90 ? 0.735 -10.531 2.514 1 95.38 90 SER A O 1
ATOM 673 N N . ARG A 1 91 ? 1.551 -9.117 1.082 1 95.75 91 ARG A N 1
ATOM 674 C CA . ARG A 1 91 ? 1.281 -10 -0.046 1 95.75 91 ARG A CA 1
ATOM 675 C C . ARG A 1 91 ? 2.094 -11.289 0.061 1 95.75 91 ARG A C 1
ATOM 677 O O . ARG A 1 91 ? 1.582 -12.375 -0.212 1 95.75 91 ARG A O 1
ATOM 684 N N . GLN A 1 92 ? 3.348 -11.078 0.462 1 96.06 92 GLN A N 1
ATOM 685 C CA . GLN A 1 92 ? 4.211 -12.25 0.579 1 96.06 92 GLN A CA 1
ATOM 686 C C . GLN A 1 92 ? 3.73 -13.18 1.688 1 96.06 92 GLN A C 1
ATOM 688 O O . GLN A 1 92 ? 3.742 -14.406 1.529 1 96.06 92 GLN A O 1
ATOM 693 N N . VAL A 1 93 ? 3.295 -12.617 2.775 1 95.81 93 VAL A N 1
ATOM 694 C CA . VAL A 1 93 ? 2.775 -13.406 3.881 1 95.81 93 VAL A CA 1
ATOM 695 C C . VAL A 1 93 ? 1.515 -14.148 3.439 1 95.81 93 VAL A C 1
ATOM 697 O O . VAL A 1 93 ? 1.323 -15.32 3.775 1 95.81 93 VAL A O 1
ATOM 700 N N . GLN A 1 94 ? 0.669 -13.5 2.713 1 93.5 94 GLN A N 1
ATOM 701 C CA . GLN A 1 94 ? -0.552 -14.117 2.209 1 93.5 94 GLN A CA 1
ATOM 702 C C . GLN A 1 94 ? -0.233 -15.266 1.256 1 93.5 94 GLN A C 1
ATOM 704 O O . GLN A 1 94 ? -0.878 -16.312 1.303 1 93.5 94 GLN A O 1
ATOM 709 N N . ARG A 1 95 ? 0.722 -15.039 0.385 1 92.69 95 ARG A N 1
ATOM 710 C CA . ARG A 1 95 ? 1.144 -16.078 -0.538 1 92.69 95 ARG A CA 1
ATOM 711 C C . ARG A 1 95 ? 1.673 -17.297 0.217 1 92.69 95 ARG A C 1
ATOM 713 O O . ARG A 1 95 ? 1.387 -18.438 -0.154 1 92.69 95 ARG A O 1
ATOM 720 N N . ASN A 1 96 ? 2.418 -17.078 1.236 1 92 96 ASN A N 1
ATOM 721 C CA . ASN A 1 96 ? 2.951 -18.156 2.049 1 92 96 ASN A CA 1
ATOM 722 C C . ASN A 1 96 ? 1.839 -18.922 2.758 1 92 96 ASN A C 1
ATOM 724 O O . ASN A 1 96 ? 1.896 -20.156 2.865 1 92 96 ASN A O 1
ATOM 728 N N . ASN A 1 97 ? 0.888 -18.172 3.268 1 90.75 97 ASN A N 1
ATOM 729 C CA . ASN A 1 97 ? -0.24 -18.812 3.939 1 90.75 97 ASN A CA 1
ATOM 730 C C . ASN A 1 97 ? -1.058 -19.656 2.977 1 90.75 97 ASN A C 1
ATOM 732 O O . ASN A 1 97 ? -1.525 -20.734 3.342 1 90.75 97 ASN A O 1
ATOM 736 N N . ALA A 1 98 ? -1.296 -19.188 1.788 1 87.94 98 ALA A N 1
ATOM 737 C CA . ALA A 1 98 ? -2.033 -19.922 0.771 1 87.94 98 ALA A CA 1
ATOM 738 C C . ALA A 1 98 ? -1.289 -21.203 0.378 1 87.94 98 ALA A C 1
ATOM 740 O O . ALA A 1 98 ? -1.909 -22.234 0.13 1 87.94 98 ALA A O 1
ATOM 741 N N . ARG A 1 99 ? 0.027 -21.188 0.29 1 84.19 99 ARG A N 1
ATOM 742 C CA . ARG A 1 99 ? 0.847 -22.359 -0.033 1 84.19 99 ARG A CA 1
ATOM 743 C C . ARG A 1 99 ? 0.776 -23.391 1.074 1 84.19 99 ARG A C 1
ATOM 745 O O . ARG A 1 99 ? 0.687 -24.594 0.799 1 84.19 99 ARG A O 1
ATOM 752 N N . ASN A 1 100 ? 0.771 -22.875 2.271 1 83.06 100 ASN A N 1
ATOM 753 C CA . ASN A 1 100 ? 0.703 -23.766 3.42 1 83.06 100 ASN A CA 1
ATOM 754 C C . ASN A 1 100 ? -0.669 -24.422 3.535 1 83.06 100 ASN A C 1
ATOM 756 O O . ASN A 1 100 ? -0.772 -25.594 3.906 1 83.06 100 ASN A O 1
ATOM 760 N N . SER A 1 101 ? -1.672 -23.703 3.25 1 79.69 101 SER A N 1
ATOM 761 C CA . SER A 1 101 ? -3.025 -24.25 3.307 1 79.69 101 SER A CA 1
ATOM 762 C C . SER A 1 101 ? -3.246 -25.297 2.223 1 79.69 101 SER A 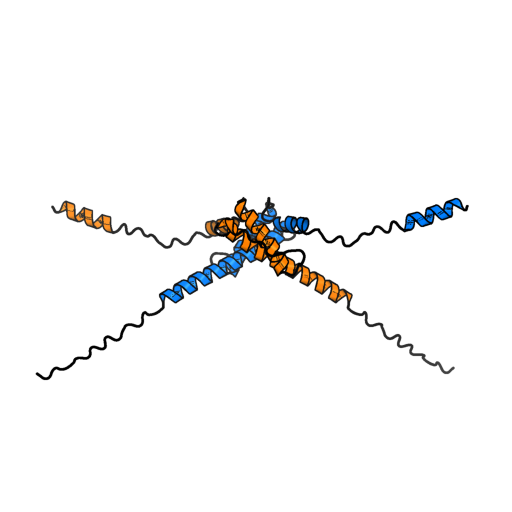C 1
ATOM 764 O O . SER A 1 101 ? -3.99 -26.25 2.424 1 79.69 101 SER A O 1
ATOM 766 N N . SER A 1 102 ? -2.701 -25.016 1.049 1 69.94 102 SER A N 1
ATOM 767 C CA . SER A 1 102 ? -2.811 -25.984 -0.028 1 69.94 102 SER A CA 1
ATOM 768 C C . SER A 1 102 ? -2.041 -27.266 0.304 1 69.94 102 SER A C 1
ATOM 770 O O . SER A 1 102 ? -2.471 -28.359 -0.05 1 69.94 102 SER A O 1
ATOM 772 N N . ASP A 1 103 ? -0.938 -27.078 1.016 1 61.59 103 ASP A N 1
ATOM 773 C CA . ASP A 1 103 ? -0.169 -28.25 1.428 1 61.59 103 ASP A CA 1
ATOM 774 C C . ASP A 1 103 ? -0.887 -29.016 2.535 1 61.59 103 ASP A C 1
ATOM 776 O O . ASP A 1 103 ? -0.707 -30.234 2.678 1 61.59 103 ASP A O 1
ATOM 780 N N . SER A 1 104 ? -1.549 -28.25 3.324 1 60.22 104 SER A N 1
ATOM 781 C CA . SER A 1 104 ? -2.295 -28.891 4.395 1 60.22 104 SER A CA 1
ATOM 782 C C . SER A 1 104 ? -3.451 -29.719 3.84 1 60.22 104 SER A C 1
ATOM 784 O O . SER A 1 104 ? -3.793 -30.766 4.391 1 60.22 104 SER A O 1
ATOM 786 N N . PHE A 1 105 ? -4.094 -29.297 2.85 1 56.28 105 PHE A N 1
ATOM 787 C CA . PHE A 1 105 ? -5.191 -30.062 2.285 1 56.28 105 PHE A CA 1
ATOM 788 C C . PHE A 1 105 ? -4.664 -31.297 1.539 1 56.28 105 PHE A C 1
ATOM 790 O O . PHE A 1 105 ? -5.379 -32.281 1.367 1 56.28 105 PHE A O 1
ATOM 797 N N . GLY A 1 106 ? -3.465 -31.141 1 1 54.12 106 GLY A N 1
ATOM 798 C CA . GLY A 1 106 ? -2.922 -32.281 0.285 1 54.12 106 GLY A CA 1
ATOM 799 C C . GLY A 1 106 ? -2.504 -33.438 1.203 1 54.12 106 GLY A C 1
ATOM 800 O O . GLY A 1 106 ? -2.223 -34.531 0.742 1 54.12 106 GLY A O 1
ATOM 801 N N . GLY A 1 107 ? -2.203 -32.969 2.49 1 50.66 107 GLY A N 1
ATOM 802 C CA . GLY A 1 107 ? -1.684 -34 3.367 1 50.66 107 GLY A CA 1
ATOM 803 C C . GLY A 1 107 ? -2.77 -34.75 4.109 1 50.66 107 GLY A C 1
ATOM 804 O O . GLY A 1 107 ? -2.494 -35.438 5.098 1 50.66 107 GLY A O 1
ATOM 805 N N . LEU A 1 108 ? -4.031 -34.375 3.857 1 47.78 108 LEU A N 1
ATOM 806 C CA . LEU A 1 108 ? -4.953 -35.25 4.578 1 47.78 108 LEU A CA 1
ATOM 807 C C . LEU A 1 108 ? -4.785 -36.688 4.145 1 47.78 108 LEU A C 1
ATOM 809 O O . LEU A 1 108 ? -4.801 -37 2.949 1 47.78 108 LEU A O 1
ATOM 813 N N . PRO A 1 109 ? -4.059 -37.406 4.922 1 47.97 109 PRO A N 1
ATOM 814 C CA . PRO A 1 109 ? -4.066 -38.844 4.625 1 47.97 109 PRO A CA 1
ATOM 815 C C . PRO A 1 109 ? -5.477 -39.375 4.41 1 47.97 109 PRO A C 1
ATOM 817 O O . PRO A 1 109 ? -6.402 -39.031 5.145 1 47.97 109 PRO A O 1
ATOM 820 N N . PHE A 1 110 ? -5.969 -39.531 3.256 1 47.03 110 PHE A N 1
ATOM 821 C CA . PHE A 1 110 ? -7.164 -40.344 3.096 1 47.03 110 PHE A CA 1
ATOM 822 C C . PHE A 1 110 ? -7.133 -41.531 4.055 1 47.03 110 PHE A C 1
ATOM 824 O O . PHE A 1 110 ? -6.141 -42.281 4.117 1 47.03 110 PHE A O 1
ATOM 831 N N . PRO A 1 111 ? -7.777 -41.469 5.191 1 50 111 PRO A N 1
ATOM 832 C CA . PRO A 1 111 ? -7.805 -42.688 6.012 1 50 111 PRO A CA 1
ATOM 833 C C . PRO A 1 111 ? -8.062 -43.938 5.191 1 50 111 PRO A C 1
ATOM 835 O O . PRO A 1 111 ? -8.93 -43.938 4.316 1 50 111 PRO A O 1
ATOM 838 N N . GLY A 1 112 ? -7.125 -44.625 4.789 1 44.41 112 GLY A N 1
ATOM 839 C CA . GLY A 1 112 ? -7.285 -45.938 4.207 1 44.41 112 GLY A CA 1
ATOM 840 C C . GLY A 1 112 ? -8.383 -46.75 4.863 1 44.41 112 GLY A C 1
ATOM 841 O O . GLY A 1 112 ? -8.516 -46.75 6.09 1 44.41 112 GLY A O 1
ATOM 842 N N . PHE A 1 113 ? -9.531 -46.906 4.262 1 46.5 113 PHE A N 1
ATOM 843 C CA . PHE A 1 113 ? -10.617 -47.781 4.695 1 46.5 113 PHE A CA 1
ATOM 844 C C . PHE A 1 113 ? -10.07 -49.125 5.156 1 46.5 113 PHE A C 1
ATOM 846 O O . PHE A 1 113 ? -9.195 -49.688 4.508 1 46.5 113 PHE A O 1
ATOM 853 N N . PRO A 1 114 ? -10.094 -49.344 6.406 1 45.06 114 PRO A N 1
ATOM 854 C CA . PRO A 1 114 ? -9.688 -50.688 6.844 1 45.06 114 PRO A CA 1
ATOM 855 C C . PRO A 1 114 ? -10.391 -51.812 6.074 1 45.06 114 PRO A C 1
ATOM 857 O O . PRO A 1 114 ? -11.594 -51.719 5.816 1 45.06 114 PRO A O 1
ATOM 860 N N . ARG A 1 115 ? -9.766 -52.375 5.094 1 44.16 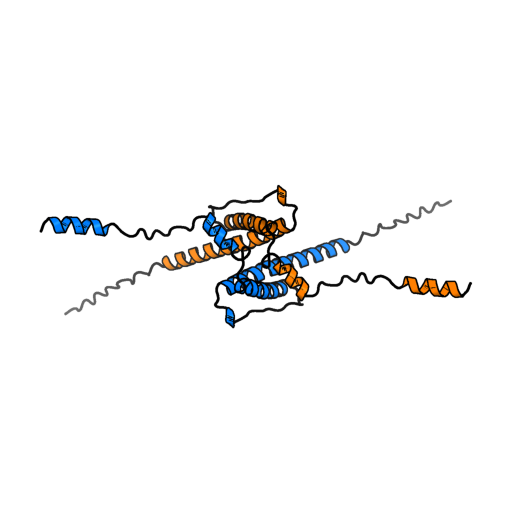115 ARG A N 1
ATOM 861 C CA . ARG A 1 115 ? -10.211 -53.594 4.449 1 44.16 115 ARG A CA 1
ATOM 862 C C . ARG A 1 115 ? -10.617 -54.656 5.48 1 44.16 115 ARG A C 1
ATOM 864 O O . ARG A 1 115 ? -9.781 -55.156 6.234 1 44.16 115 ARG A O 1
ATOM 871 N N . THR A 1 116 ? -11.719 -54.375 6.25 1 42.28 116 THR A N 1
ATOM 872 C CA . THR A 1 116 ? -12.273 -55.406 7.137 1 42.28 116 THR A CA 1
ATOM 873 C C . THR A 1 116 ? -12.57 -56.688 6.371 1 42.28 116 THR A C 1
ATOM 875 O O . THR A 1 116 ? -13.477 -56.719 5.535 1 42.28 116 THR A O 1
ATOM 878 N N . GLY A 1 117 ? -11.539 -57.375 5.754 1 39.06 117 GLY A N 1
ATOM 879 C CA . GLY A 1 117 ? -11.672 -58.719 5.215 1 39.06 117 GLY A CA 1
ATOM 880 C C . GLY A 1 117 ? -12.32 -59.688 6.188 1 39.06 117 GLY A C 1
ATOM 881 O O . GLY A 1 117 ? -11.727 -60.031 7.207 1 39.06 117 GLY A O 1
ATOM 882 N N . VAL A 1 118 ? -13.633 -59.5 6.551 1 38.75 118 VAL A N 1
ATOM 883 C CA . VAL A 1 118 ? -14.398 -60.5 7.324 1 38.75 118 VAL A CA 1
ATOM 884 C C . VAL A 1 118 ? -14.414 -61.812 6.594 1 38.75 118 VAL A C 1
ATOM 886 O O . VAL A 1 118 ? -14.875 -61.906 5.449 1 38.75 118 VAL A O 1
ATOM 889 N N . THR A 1 119 ? -13.32 -62.562 6.629 1 39.25 119 THR A N 1
ATOM 890 C CA . THR A 1 119 ? -13.266 -63.938 6.145 1 39.25 119 THR A CA 1
ATOM 891 C C . THR A 1 119 ? -14.344 -64.812 6.809 1 39.25 119 THR A C 1
ATOM 893 O O . THR A 1 119 ? -14.344 -65 8.031 1 39.25 119 THR A O 1
ATOM 896 N N . ILE A 1 120 ? -15.641 -64.625 6.438 1 39.44 120 ILE A N 1
ATOM 897 C CA . ILE A 1 120 ? -16.734 -65.5 6.836 1 39.44 120 ILE A CA 1
ATOM 898 C C . ILE A 1 120 ? -16.406 -66.938 6.441 1 39.44 120 ILE A C 1
ATOM 900 O O . ILE A 1 120 ? -16.219 -67.25 5.262 1 39.44 120 ILE A O 1
ATOM 904 N N . GLY A 1 121 ? -15.516 -67.625 7.227 1 37.91 121 GLY A N 1
ATOM 905 C CA . GLY A 1 121 ? -15.258 -69 7.152 1 37.91 121 GLY A CA 1
ATOM 906 C C . GLY A 1 121 ? -16.516 -69.875 7.078 1 37.91 121 GLY A C 1
ATOM 907 O O . GLY A 1 121 ? -17.328 -69.875 8.016 1 37.91 121 GLY A O 1
ATOM 908 N N . VAL A 1 122 ? -17.188 -69.812 5.93 1 33.97 122 VAL A N 1
ATOM 909 C CA . VAL A 1 122 ? -18.297 -70.75 5.664 1 33.97 122 VAL A CA 1
ATOM 910 C C . VAL A 1 122 ? -17.859 -72.188 5.844 1 33.97 122 VAL A C 1
ATOM 912 O O . VAL A 1 122 ? -16.906 -72.625 5.203 1 33.97 122 VAL A O 1
ATOM 915 N N . GLN A 1 123 ? -17.797 -72.625 7.09 1 36.41 123 GLN A N 1
ATOM 916 C CA . GLN A 1 123 ? -17.703 -74.062 7.395 1 36.41 123 GLN A CA 1
ATOM 917 C C . GLN A 1 123 ? -18.703 -74.875 6.574 1 36.41 123 GLN A C 1
ATOM 919 O O . GLN A 1 123 ? -19.922 -74.688 6.754 1 36.41 123 GLN A O 1
ATOM 924 N N . LEU A 1 124 ? -18.375 -74.938 5.289 1 27.78 124 LEU A N 1
ATOM 925 C CA . LEU A 1 124 ? -19.031 -76 4.605 1 27.78 124 LEU A CA 1
ATOM 926 C C . LEU A 1 124 ? -18.578 -77.375 5.176 1 27.78 124 LEU A C 1
ATOM 928 O O . LEU A 1 124 ? -17.406 -77.5 5.523 1 27.78 124 LEU A O 1
ATOM 932 N N . MET B 1 1 ? 10.266 -52.781 -40.781 1 39.62 1 MET B N 1
ATOM 933 C CA . MET B 1 1 ? 9.453 -52.656 -39.562 1 39.62 1 MET B CA 1
ATOM 934 C C . MET B 1 1 ? 10.297 -52.125 -38.406 1 39.62 1 MET B C 1
ATOM 936 O O . MET B 1 1 ? 9.773 -51.906 -37.312 1 39.62 1 MET B O 1
ATOM 940 N N . LYS B 1 2 ? 11.648 -52.344 -38.5 1 52.25 2 LYS B N 1
ATOM 941 C CA . LYS B 1 2 ? 12.469 -52.062 -37.312 1 52.25 2 LYS B CA 1
ATOM 942 C C . LYS B 1 2 ? 12.695 -50.562 -37.188 1 52.25 2 LYS B C 1
ATOM 944 O O . LYS B 1 2 ? 13.07 -50.094 -36.094 1 52.25 2 LYS B O 1
ATOM 949 N N . LEU B 1 3 ? 12.68 -49.812 -38.281 1 53.72 3 LEU B N 1
ATOM 950 C CA . LEU B 1 3 ? 12.953 -48.375 -38.25 1 53.72 3 LEU B CA 1
ATOM 951 C C . LEU B 1 3 ? 11.828 -47.625 -37.531 1 53.72 3 LEU B C 1
ATOM 953 O O . LEU B 1 3 ? 12.078 -46.688 -36.812 1 53.72 3 LEU B O 1
ATOM 957 N N . CYS B 1 4 ? 10.555 -48.156 -37.656 1 52.25 4 CYS B N 1
ATOM 958 C CA . CYS B 1 4 ? 9.445 -47.438 -37.062 1 52.25 4 CYS B CA 1
ATOM 959 C C . CYS B 1 4 ? 9.508 -47.5 -35.531 1 52.25 4 CYS B C 1
ATOM 961 O O . CYS B 1 4 ? 8.766 -46.812 -34.844 1 52.25 4 CYS B O 1
ATOM 963 N N . ARG B 1 5 ? 10.219 -48.531 -34.906 1 51.06 5 ARG B N 1
ATOM 964 C CA . ARG B 1 5 ? 10.234 -48.688 -33.469 1 51.06 5 ARG B CA 1
ATOM 965 C C . ARG B 1 5 ? 11.102 -47.625 -32.812 1 51.06 5 ARG B C 1
ATOM 967 O O . ARG B 1 5 ? 10.891 -47.25 -31.641 1 51.06 5 ARG B O 1
ATOM 974 N N . TYR B 1 6 ? 12.188 -47.125 -33.562 1 54.22 6 TYR B N 1
ATOM 975 C CA . TYR B 1 6 ? 13.07 -46.156 -32.875 1 54.22 6 TYR B CA 1
ATOM 976 C C . TYR B 1 6 ? 12.445 -44.781 -32.812 1 54.22 6 TYR B C 1
ATOM 978 O O . TYR B 1 6 ? 12.828 -43.938 -31.984 1 54.22 6 TYR B O 1
ATOM 986 N N . ILE B 1 7 ? 11.516 -44.5 -33.781 1 54.19 7 ILE B N 1
ATOM 987 C CA . ILE B 1 7 ? 10.992 -43.156 -33.812 1 54.19 7 ILE B CA 1
ATOM 988 C C . ILE B 1 7 ? 10.008 -42.969 -32.656 1 54.19 7 ILE B C 1
ATOM 990 O O . ILE B 1 7 ? 9.914 -41.875 -32.062 1 54.19 7 ILE B O 1
ATOM 994 N N . VAL B 1 8 ? 9.328 -44.094 -32.219 1 52 8 VAL B N 1
ATOM 995 C CA . VAL B 1 8 ? 8.289 -43.906 -31.203 1 52 8 VAL B CA 1
ATOM 996 C C . VAL B 1 8 ? 8.938 -43.562 -29.859 1 52 8 VAL B C 1
ATOM 998 O O . VAL B 1 8 ? 8.32 -42.875 -29.031 1 52 8 VAL B O 1
ATOM 1001 N N . VAL B 1 9 ? 10.18 -44.094 -29.656 1 48.62 9 VAL B N 1
ATOM 1002 C CA . VAL B 1 9 ? 10.656 -43.938 -28.281 1 48.62 9 VAL B CA 1
ATOM 1003 C C . VAL B 1 9 ? 11.055 -42.5 -28.047 1 48.62 9 VAL B C 1
ATOM 1005 O O . VAL B 1 9 ? 10.867 -41.969 -26.953 1 48.62 9 VAL B O 1
ATOM 1008 N N . THR B 1 10 ? 11.539 -41.844 -29.141 1 51.19 10 THR B N 1
ATOM 1009 C CA . THR B 1 10 ? 12.109 -40.531 -28.797 1 51.19 10 THR B CA 1
ATOM 1010 C C . THR B 1 10 ? 11 -39.531 -28.5 1 51.19 10 THR B C 1
ATOM 1012 O O . THR B 1 10 ? 11.266 -38.438 -27.969 1 51.19 10 THR B O 1
ATOM 1015 N N . LEU B 1 11 ? 9.836 -39.781 -29.125 1 50.09 11 LEU B N 1
ATOM 1016 C CA . LEU B 1 11 ? 8.867 -38.719 -28.922 1 50.09 11 LEU B CA 1
ATOM 1017 C C . LEU B 1 11 ? 8.414 -38.656 -27.469 1 50.09 11 LEU B C 1
ATOM 1019 O O . LEU B 1 11 ? 7.695 -37.75 -27.078 1 50.09 11 LEU B O 1
ATOM 1023 N N . ALA B 1 12 ? 8.5 -39.812 -26.812 1 47.72 12 ALA B N 1
ATOM 1024 C CA . ALA B 1 12 ? 7.832 -39.812 -25.5 1 47.72 12 ALA B CA 1
ATOM 1025 C C . ALA B 1 12 ? 8.445 -38.75 -24.578 1 47.72 12 ALA B C 1
ATOM 1027 O O . ALA B 1 12 ? 7.781 -38.25 -23.672 1 47.72 12 ALA B O 1
ATOM 1028 N N . LEU B 1 13 ? 9.797 -38.75 -24.641 1 45.03 13 LEU B N 1
ATOM 1029 C CA . LEU B 1 13 ? 10.375 -38.094 -23.469 1 45.03 13 LEU B CA 1
ATOM 1030 C C . LEU B 1 13 ? 10.172 -36.594 -23.531 1 45.03 13 LEU B C 1
ATOM 1032 O O . LEU B 1 13 ? 10.797 -35.844 -22.781 1 45.03 13 LEU B O 1
ATOM 1036 N N . SER B 1 14 ? 9.688 -36.062 -24.656 1 44.41 14 SER B N 1
ATOM 1037 C CA . SER B 1 14 ? 9.539 -34.625 -24.406 1 44.41 14 SER B CA 1
ATOM 1038 C C . SER B 1 14 ? 8.578 -34.375 -23.25 1 44.41 14 SER B C 1
ATOM 1040 O O . SER B 1 14 ? 7.363 -34.312 -23.453 1 44.41 14 SER B O 1
ATOM 1042 N N . SER B 1 15 ? 8.492 -35.25 -22.312 1 44.44 15 SER B N 1
ATOM 1043 C CA . SER B 1 15 ? 7.777 -34.812 -21.109 1 44.44 15 SER B CA 1
ATOM 1044 C C . SER B 1 15 ? 7.965 -33.312 -20.859 1 44.44 15 SER B C 1
ATOM 1046 O O . SER B 1 15 ? 9.094 -32.812 -20.812 1 44.44 15 SER B O 1
ATOM 1048 N N . GLY B 1 16 ? 7.133 -32.469 -21.562 1 43.66 16 GLY B N 1
ATOM 1049 C CA . GLY B 1 16 ? 7.02 -31.062 -21.234 1 43.66 16 GLY B CA 1
ATOM 1050 C C . GLY B 1 16 ? 7.324 -30.766 -19.781 1 43.66 16 GLY B C 1
ATOM 1051 O O . GLY B 1 16 ? 6.656 -31.297 -18.875 1 43.66 16 GLY B O 1
ATOM 1052 N N . LEU B 1 17 ? 8.531 -30.75 -19.344 1 45.72 17 LEU B N 1
ATOM 1053 C CA . LEU B 1 17 ? 8.93 -30.141 -18.078 1 45.72 17 LEU B CA 1
ATOM 1054 C C . LEU B 1 17 ? 8.047 -28.938 -17.75 1 45.72 17 LEU B C 1
ATOM 1056 O O . LEU B 1 17 ? 8.266 -27.844 -18.281 1 45.72 17 LEU B O 1
ATOM 1060 N N . ILE B 1 18 ? 6.73 -28.969 -17.875 1 49.75 18 ILE B N 1
ATOM 1061 C CA . ILE B 1 18 ? 5.934 -27.938 -17.203 1 49.75 18 ILE B CA 1
ATOM 1062 C C . ILE B 1 18 ? 6.523 -27.641 -15.836 1 49.75 18 ILE B C 1
ATOM 1064 O O . ILE B 1 18 ? 6.25 -28.344 -14.859 1 49.75 18 ILE B O 1
ATOM 1068 N N . GLY B 1 19 ? 7.754 -27.703 -15.664 1 47.12 19 GLY B N 1
ATOM 1069 C CA . GLY B 1 19 ? 8.312 -27.359 -14.359 1 47.12 19 GLY B CA 1
ATOM 1070 C C . GLY B 1 19 ? 7.664 -26.141 -13.734 1 47.12 19 GLY B C 1
ATOM 1071 O O . GLY B 1 19 ? 7.039 -25.328 -14.43 1 47.12 19 GLY B O 1
ATOM 1072 N N . CYS B 1 20 ? 7.055 -26.062 -12.508 1 53.66 20 CYS B N 1
ATOM 1073 C CA . CYS B 1 20 ? 6.695 -24.969 -11.617 1 53.66 20 CYS B CA 1
ATOM 1074 C C . CYS B 1 20 ? 7.68 -23.812 -11.734 1 53.66 20 CYS B C 1
ATOM 1076 O O . CYS B 1 20 ? 8.727 -23.812 -11.086 1 53.66 20 CYS B O 1
ATOM 1078 N N . ALA B 1 21 ? 8.07 -23.375 -12.961 1 63.38 21 ALA B N 1
ATOM 1079 C CA . ALA B 1 21 ? 9.086 -22.328 -13.109 1 63.38 21 ALA B CA 1
ATOM 1080 C C . ALA B 1 21 ? 8.789 -21.141 -12.203 1 63.38 21 ALA B C 1
ATOM 1082 O O . ALA B 1 21 ? 7.742 -20.5 -12.336 1 63.38 21 ALA B O 1
ATOM 1083 N N . SER B 1 22 ? 9.398 -21.125 -10.961 1 76.44 22 SER B N 1
ATOM 1084 C CA . SER B 1 22 ? 9.336 -20.016 -10.023 1 76.44 22 SER B CA 1
ATOM 1085 C C . SER B 1 22 ? 9.609 -18.688 -10.727 1 76.44 22 SER B C 1
ATOM 1087 O O . SER B 1 22 ? 10.469 -18.609 -11.609 1 76.44 22 SER B O 1
ATOM 1089 N N . VAL B 1 23 ? 8.656 -17.766 -10.805 1 83 23 VAL B N 1
ATOM 1090 C CA . VAL B 1 23 ? 8.805 -16.422 -11.375 1 83 23 VAL B CA 1
ATOM 1091 C C . VAL B 1 23 ? 10.109 -15.797 -10.898 1 83 23 VAL B C 1
ATOM 1093 O O . VAL B 1 23 ? 10.391 -15.773 -9.695 1 83 23 VAL B O 1
ATOM 1096 N N . PRO B 1 24 ? 11.031 -15.492 -11.852 1 90.44 24 PRO B N 1
ATOM 1097 C CA . PRO B 1 24 ? 12.258 -14.82 -11.438 1 90.44 24 PRO B CA 1
ATOM 1098 C C . PRO B 1 24 ? 12 -13.602 -10.562 1 90.44 24 PRO B C 1
ATOM 1100 O O . PRO B 1 24 ? 10.984 -12.914 -10.734 1 90.44 24 PRO B O 1
ATOM 1103 N N . PRO B 1 25 ? 12.906 -13.211 -9.656 1 91.94 25 PRO B N 1
ATOM 1104 C CA . PRO B 1 25 ? 12.711 -12.109 -8.711 1 91.94 25 PRO B CA 1
ATOM 1105 C C . PRO B 1 25 ? 12.414 -10.781 -9.406 1 91.94 25 PRO B C 1
ATOM 1107 O O . PRO B 1 25 ? 11.562 -10.023 -8.945 1 91.94 25 PRO B O 1
ATOM 1110 N N . ALA B 1 26 ? 13.133 -10.523 -10.469 1 91.38 26 ALA B N 1
ATOM 1111 C CA . ALA B 1 26 ? 12.922 -9.273 -11.188 1 91.38 26 ALA B CA 1
ATOM 1112 C C . ALA B 1 26 ? 11.5 -9.188 -11.727 1 91.38 26 ALA B C 1
ATOM 1114 O O . ALA B 1 26 ? 10.867 -8.125 -11.68 1 91.38 26 ALA B O 1
ATOM 1115 N N . GLU B 1 27 ? 11.055 -10.273 -12.219 1 91.75 27 GLU B N 1
ATOM 1116 C CA . GLU B 1 27 ? 9.695 -10.328 -12.742 1 91.75 27 GLU B CA 1
ATOM 1117 C C . GLU B 1 27 ? 8.664 -10.211 -11.625 1 91.75 27 GLU B C 1
ATOM 1119 O O . GLU B 1 27 ? 7.648 -9.531 -11.773 1 91.75 27 GLU B O 1
ATOM 1124 N N . GLN B 1 28 ? 8.922 -10.859 -10.531 1 92.94 28 GLN B N 1
ATOM 1125 C CA . GLN B 1 28 ? 8.031 -10.766 -9.383 1 92.94 28 GLN B CA 1
ATOM 1126 C C . GLN B 1 28 ? 7.922 -9.32 -8.891 1 92.94 28 GLN B C 1
ATOM 1128 O O . GLN B 1 28 ? 6.82 -8.82 -8.656 1 92.94 28 GLN B O 1
ATOM 1133 N N . LEU B 1 29 ? 9.047 -8.688 -8.773 1 94.12 29 LEU B N 1
ATOM 1134 C CA . LEU B 1 29 ? 9.047 -7.297 -8.336 1 94.12 29 LEU B CA 1
ATOM 1135 C C . LEU B 1 29 ? 8.258 -6.422 -9.305 1 94.12 29 LEU B C 1
ATOM 1137 O O . LEU B 1 29 ? 7.492 -5.555 -8.875 1 94.12 29 LEU B O 1
ATOM 1141 N N . GLN B 1 30 ? 8.414 -6.66 -10.594 1 91.25 30 GLN B N 1
ATOM 1142 C CA . GLN B 1 30 ? 7.672 -5.902 -11.594 1 91.25 30 GLN B CA 1
ATOM 1143 C C . GLN B 1 30 ? 6.164 -6.062 -11.406 1 91.25 30 GLN B C 1
ATOM 1145 O O . GLN B 1 30 ? 5.414 -5.094 -11.523 1 91.25 30 GLN B O 1
ATOM 1150 N N . ARG B 1 31 ? 5.812 -7.176 -11.07 1 90.75 31 ARG B N 1
ATOM 1151 C CA . ARG B 1 31 ? 4.395 -7.445 -10.844 1 90.75 31 ARG B CA 1
ATOM 1152 C C . ARG B 1 31 ? 3.891 -6.703 -9.609 1 90.75 31 ARG B C 1
ATOM 1154 O O . ARG B 1 31 ? 2.758 -6.219 -9.594 1 90.75 31 ARG B O 1
ATOM 1161 N N . GLU B 1 32 ? 4.758 -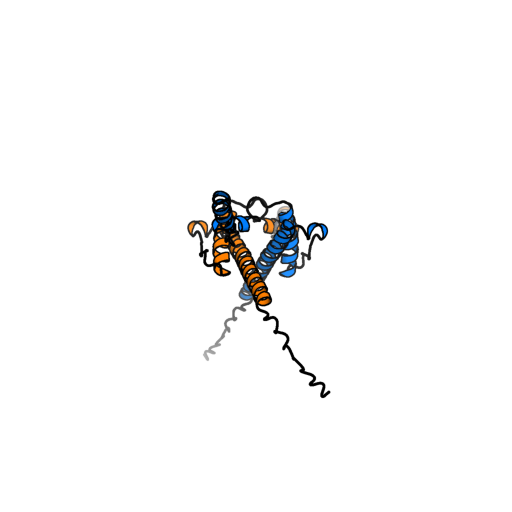6.621 -8.664 1 93.56 32 GLU B N 1
ATOM 1162 C CA . GLU B 1 32 ? 4.395 -5.941 -7.426 1 93.56 32 GLU B CA 1
ATOM 1163 C C . GLU B 1 32 ? 4.27 -4.438 -7.633 1 93.56 32 GLU B C 1
ATOM 1165 O O . GLU B 1 32 ? 3.662 -3.738 -6.82 1 93.56 32 GLU B O 1
ATOM 1170 N N . MET B 1 33 ? 4.805 -3.943 -8.773 1 90.5 33 MET B N 1
ATOM 1171 C CA . MET B 1 33 ? 4.828 -2.508 -9.047 1 90.5 33 MET B CA 1
ATOM 1172 C C . MET B 1 33 ? 3.592 -2.08 -9.828 1 90.5 33 MET B C 1
ATOM 1174 O O . MET B 1 33 ? 3.459 -0.912 -10.195 1 90.5 33 MET B O 1
ATOM 1178 N N . ALA B 1 34 ? 2.686 -2.918 -10.062 1 82.75 34 ALA B N 1
ATOM 1179 C CA . ALA B 1 34 ? 1.523 -2.68 -10.914 1 82.75 34 ALA B CA 1
ATOM 1180 C C . ALA B 1 34 ? 0.689 -1.514 -10.391 1 82.75 34 ALA B C 1
ATOM 1182 O O . ALA B 1 34 ? 0.103 -0.76 -11.172 1 82.75 34 ALA B O 1
ATOM 1183 N N . GLY B 1 35 ? 0.708 -1.238 -9.18 1 84.81 35 GLY B N 1
ATOM 1184 C CA . GLY B 1 35 ? -0.093 -0.167 -8.602 1 84.81 35 GLY B CA 1
ATOM 1185 C C . GLY B 1 35 ? 0.602 1.181 -8.641 1 84.81 35 GLY B C 1
ATOM 1186 O O . GLY B 1 35 ? -0.013 2.209 -8.344 1 84.81 35 GLY B O 1
ATOM 1187 N N . VAL B 1 36 ? 1.823 1.12 -8.977 1 87.62 36 VAL B N 1
ATOM 1188 C CA . VAL B 1 36 ? 2.615 2.344 -8.93 1 87.62 36 VAL B CA 1
ATOM 1189 C C . VAL B 1 36 ? 3.045 2.736 -10.336 1 87.62 36 VAL B C 1
ATOM 1191 O O . VAL B 1 36 ? 3.008 3.916 -10.703 1 87.62 36 VAL B O 1
ATOM 1194 N N . ASP B 1 37 ? 3.412 1.742 -11.062 1 82.06 37 ASP B N 1
ATOM 1195 C CA . ASP B 1 37 ? 3.83 1.969 -12.445 1 82.06 37 ASP B CA 1
ATOM 1196 C C . ASP B 1 37 ? 2.656 1.801 -13.406 1 82.06 37 ASP B C 1
ATOM 1198 O O . ASP B 1 37 ? 2.225 0.678 -13.68 1 82.06 37 ASP B O 1
ATOM 1202 N N . ASN B 1 38 ? 2.168 2.977 -13.898 1 77.06 38 ASN B N 1
ATOM 1203 C CA . ASN B 1 38 ? 1.1 2.971 -14.891 1 77.06 38 ASN B CA 1
ATOM 1204 C C . ASN B 1 38 ? -0.116 2.188 -14.406 1 77.06 38 ASN B C 1
ATOM 1206 O O . ASN B 1 38 ? -0.6 1.29 -15.094 1 77.06 38 ASN B O 1
ATOM 1210 N N . SER B 1 39 ? -0.527 2.521 -13.234 1 84.88 39 SER B N 1
ATOM 1211 C CA . SER B 1 39 ? -1.701 1.867 -12.664 1 84.88 39 SER B CA 1
ATOM 1212 C C . SER B 1 39 ? -2.916 2.027 -13.57 1 84.88 39 SER B C 1
ATOM 1214 O O . SER B 1 39 ? -3.115 3.086 -14.172 1 84.88 39 SER B O 1
ATOM 1216 N N . SER B 1 40 ? -3.666 0.953 -13.766 1 89.94 40 SER B N 1
ATOM 1217 C CA . SER B 1 40 ? -4.898 1.021 -14.547 1 89.94 40 SER B CA 1
ATOM 1218 C C . SER B 1 40 ? -5.941 1.895 -13.859 1 89.94 40 SER B C 1
ATOM 1220 O O . SER B 1 40 ? -5.914 2.057 -12.633 1 89.94 40 SER B O 1
ATOM 1222 N N . PRO B 1 41 ? -6.836 2.436 -14.672 1 92.5 41 PRO B N 1
ATOM 1223 C CA . PRO B 1 41 ? -7.91 3.213 -14.055 1 92.5 41 PRO B CA 1
ATOM 1224 C C . PRO B 1 41 ? -8.742 2.391 -13.078 1 92.5 41 PRO B C 1
ATOM 1226 O O . PRO B 1 41 ? -9.227 2.92 -12.07 1 92.5 41 PRO B O 1
ATOM 1229 N N . THR B 1 42 ? -8.836 1.151 -13.414 1 94.69 42 THR B N 1
ATOM 1230 C CA . THR B 1 42 ? -9.617 0.272 -12.555 1 94.69 42 THR B CA 1
ATOM 1231 C C . THR B 1 42 ? -8.906 0.04 -11.227 1 94.69 42 THR B C 1
ATOM 1233 O O . THR B 1 42 ? -9.539 -0.001 -10.172 1 94.69 42 THR B O 1
ATOM 1236 N N . PHE B 1 43 ? -7.672 -0.069 -11.25 1 94.62 43 PHE B N 1
ATOM 1237 C CA . PHE B 1 43 ? -6.883 -0.176 -10.031 1 94.62 43 PHE B CA 1
ATOM 1238 C C . PHE B 1 43 ? -7.008 1.091 -9.188 1 94.62 43 PHE B C 1
ATOM 1240 O O . PHE B 1 43 ? -7.227 1.021 -7.98 1 94.62 43 PHE B O 1
ATOM 1247 N N . ALA B 1 44 ? -6.875 2.166 -9.883 1 94.62 44 ALA B N 1
ATOM 1248 C CA . ALA B 1 44 ? -6.926 3.453 -9.195 1 94.62 44 ALA B CA 1
ATOM 1249 C C . ALA B 1 44 ? -8.281 3.664 -8.523 1 94.62 44 ALA B C 1
ATOM 1251 O O . ALA B 1 44 ? -8.359 4.207 -7.418 1 94.62 44 ALA B O 1
ATOM 1252 N N . GLN B 1 45 ? -9.281 3.287 -9.211 1 95.38 45 GLN B N 1
ATOM 1253 C CA . GLN B 1 45 ? -10.609 3.393 -8.617 1 95.38 45 GLN B CA 1
ATOM 1254 C C . GLN B 1 45 ? -10.734 2.504 -7.383 1 95.38 45 GLN B C 1
ATOM 1256 O O . GLN B 1 45 ? -11.297 2.918 -6.367 1 95.38 45 GLN B O 1
ATOM 1261 N N . GLY B 1 46 ? -10.242 1.342 -7.512 1 97 46 GLY B N 1
ATOM 1262 C CA . GLY B 1 46 ? -10.227 0.47 -6.348 1 97 46 GLY B CA 1
ATOM 1263 C C . GLY B 1 46 ? -9.445 1.049 -5.18 1 97 46 GLY B C 1
ATOM 1264 O O . GLY B 1 46 ? -9.93 1.041 -4.047 1 97 46 GLY B O 1
ATOM 1265 N N . TYR B 1 47 ? -8.336 1.526 -5.5 1 96.5 47 TYR B N 1
ATOM 1266 C CA . TYR B 1 47 ? -7.492 2.119 -4.465 1 96.5 47 TYR B CA 1
ATOM 1267 C C . TYR B 1 47 ? -8.219 3.254 -3.754 1 96.5 47 TYR B C 1
ATOM 1269 O O . TYR B 1 47 ? -8.188 3.346 -2.525 1 96.5 47 TYR B O 1
ATOM 1277 N N . ALA B 1 48 ? -8.852 4.105 -4.477 1 96.81 48 ALA B N 1
ATOM 1278 C CA . ALA B 1 48 ? -9.578 5.23 -3.895 1 96.81 48 ALA B CA 1
ATOM 1279 C C . ALA B 1 48 ? -10.68 4.746 -2.957 1 96.81 48 ALA B C 1
ATOM 1281 O O . ALA B 1 48 ? -10.82 5.246 -1.839 1 96.81 48 ALA B O 1
ATOM 1282 N N . ASP B 1 49 ? -11.43 3.803 -3.438 1 98.06 49 ASP B N 1
ATOM 1283 C CA . ASP B 1 49 ? -12.516 3.254 -2.623 1 98.06 49 ASP B CA 1
ATOM 1284 C C . ASP B 1 49 ? -11.961 2.557 -1.38 1 98.06 49 ASP B C 1
ATOM 1286 O O . ASP B 1 49 ? -12.484 2.74 -0.279 1 98.06 49 ASP B O 1
ATOM 1290 N N . GLY B 1 50 ? -10.93 1.804 -1.588 1 98.06 50 GLY B N 1
ATOM 1291 C CA . GLY B 1 50 ? -10.281 1.159 -0.456 1 98.06 50 GLY B CA 1
ATOM 1292 C C . GLY B 1 50 ? -9.68 2.145 0.528 1 98.06 50 GLY B C 1
ATOM 1293 O O . GLY B 1 50 ? -9.758 1.945 1.742 1 98.06 50 GLY B O 1
ATOM 1294 N N . CYS B 1 51 ? -9.102 3.104 -0.043 1 98.06 51 CYS B N 1
ATOM 1295 C CA . CYS B 1 51 ? -8.461 4.109 0.799 1 98.06 51 CYS B CA 1
ATOM 1296 C C . CYS B 1 51 ? -9.492 4.836 1.657 1 98.06 51 CYS B C 1
ATOM 1298 O O . CYS B 1 51 ? -9.266 5.055 2.85 1 98.06 51 CYS B O 1
ATOM 1300 N N . GLN B 1 52 ? -10.664 5.223 1.108 1 97.81 52 GLN B N 1
ATOM 1301 C CA . GLN B 1 52 ? -11.742 5.828 1.893 1 97.81 52 GLN B CA 1
ATOM 1302 C C . GLN B 1 52 ? -12.18 4.902 3.023 1 97.81 52 GLN B C 1
ATOM 1304 O O . GLN B 1 52 ? -12.352 5.344 4.16 1 97.81 52 GLN B O 1
ATOM 1309 N N . SER B 1 53 ? -12.336 3.682 2.678 1 98.56 53 SER B N 1
ATOM 1310 C CA . SER B 1 53 ? -12.719 2.664 3.65 1 98.56 53 SER B CA 1
ATOM 1311 C C . SER B 1 53 ? -11.664 2.508 4.738 1 98.56 53 SER B C 1
ATOM 1313 O O . SER B 1 53 ? -11.992 2.346 5.914 1 98.56 53 SER B O 1
ATOM 1315 N N . GLY B 1 54 ? -10.367 2.623 4.328 1 98.38 54 GLY B N 1
ATOM 1316 C CA . GLY B 1 54 ? -9.273 2.521 5.277 1 98.38 54 GLY B CA 1
ATOM 1317 C C . GLY B 1 54 ? -9.203 3.693 6.238 1 98.38 54 GLY B C 1
ATOM 1318 O O . GLY B 1 54 ? -8.922 3.514 7.422 1 98.38 54 GLY B O 1
ATOM 1319 N N . LEU B 1 55 ? -9.398 4.855 5.668 1 98 55 LEU B N 1
ATOM 1320 C CA . LEU B 1 55 ? -9.414 6.039 6.52 1 98 55 LEU B CA 1
ATOM 1321 C C . LEU B 1 55 ? -10.508 5.93 7.582 1 98 55 LEU B C 1
ATOM 1323 O O . LEU B 1 55 ? -10.273 6.254 8.75 1 98 55 LEU B O 1
ATOM 1327 N N . SER B 1 56 ? -11.625 5.414 7.148 1 97.75 56 SER B N 1
ATOM 1328 C CA . SER B 1 56 ? -12.727 5.203 8.086 1 97.75 56 SER B CA 1
ATOM 1329 C C . SER B 1 56 ? -12.359 4.172 9.148 1 97.75 56 SER B C 1
ATOM 1331 O O . SER B 1 56 ? -12.555 4.406 10.344 1 97.75 56 SER B O 1
ATOM 1333 N N . ALA B 1 57 ? -11.805 3.102 8.68 1 98 57 ALA B N 1
ATOM 1334 C CA . ALA B 1 57 ? -11.422 2.027 9.594 1 98 57 ALA B CA 1
ATOM 1335 C C . ALA B 1 57 ? -10.305 2.479 10.531 1 98 57 ALA B C 1
ATOM 1337 O O . ALA B 1 57 ? -10.164 1.95 11.633 1 98 57 ALA B O 1
ATOM 1338 N N . GLY B 1 58 ? -9.531 3.426 10.109 1 97.44 58 GLY B N 1
ATOM 1339 C CA . GLY B 1 58 ? -8.43 3.934 10.914 1 97.44 58 GLY B CA 1
ATOM 1340 C C . GLY B 1 58 ? -8.867 4.969 11.938 1 97.44 58 GLY B C 1
ATOM 1341 O O . GLY B 1 58 ? -8.062 5.43 12.742 1 97.44 58 GLY B O 1
ATOM 1342 N N . GLY B 1 59 ? -10.164 5.434 11.836 1 96.19 59 GLY B N 1
ATOM 1343 C CA . GLY B 1 59 ? -10.703 6.273 12.891 1 96.19 59 GLY B CA 1
ATOM 1344 C C . GLY B 1 59 ? -11.125 7.648 12.406 1 96.19 59 GLY B C 1
ATOM 1345 O O . GLY B 1 59 ? -11.422 8.531 13.211 1 96.19 59 GLY B O 1
ATOM 1346 N N . ASP B 1 60 ? -11.031 7.836 11.148 1 95.81 60 ASP B N 1
ATOM 1347 C CA . ASP B 1 60 ? -11.523 9.102 10.609 1 95.81 60 ASP B CA 1
ATOM 1348 C C . ASP B 1 60 ? -13.008 9.016 10.266 1 95.81 60 ASP B C 1
ATOM 1350 O O . ASP B 1 60 ? -13.375 8.477 9.227 1 95.81 60 ASP B O 1
ATOM 1354 N N . SER B 1 61 ? -13.789 9.688 11.008 1 95.12 61 SER B N 1
ATOM 1355 C CA . SER B 1 61 ? -15.242 9.539 10.93 1 95.12 61 SER B CA 1
ATOM 1356 C C . SER B 1 61 ? -15.805 10.266 9.711 1 95.12 61 SER B C 1
ATOM 1358 O O . SER B 1 61 ? -16.969 10.078 9.352 1 95.12 61 SER B O 1
ATOM 1360 N N . ARG B 1 62 ? -15.023 11.023 9.125 1 95.31 62 ARG B N 1
ATOM 1361 C CA . ARG B 1 62 ? -15.492 11.75 7.945 1 95.31 62 ARG B CA 1
ATOM 1362 C C . ARG B 1 62 ? -15.602 10.82 6.738 1 95.31 62 ARG B C 1
ATOM 1364 O O . ARG B 1 62 ? -16.219 11.164 5.734 1 95.31 62 ARG B O 1
ATOM 1371 N N . PHE B 1 63 ? -15.008 9.703 6.828 1 97.25 63 PHE B N 1
ATOM 1372 C CA . PHE B 1 63 ? -15.008 8.734 5.738 1 97.25 63 PHE B CA 1
ATOM 1373 C C . PHE B 1 63 ? -15.898 7.543 6.07 1 97.25 63 PHE B C 1
ATOM 1375 O O . PHE B 1 63 ? -16.25 7.332 7.23 1 97.25 63 PHE B O 1
ATOM 1382 N N . VAL B 1 64 ? -16.297 6.828 4.969 1 96.5 64 VAL B N 1
ATOM 1383 C CA . VAL B 1 64 ? -17.156 5.668 5.121 1 96.5 64 VAL B CA 1
ATOM 1384 C C . VAL B 1 64 ? -16.625 4.508 4.281 1 96.5 64 VAL B C 1
ATOM 1386 O O . VAL B 1 64 ? -15.789 4.703 3.402 1 96.5 64 VAL B O 1
ATOM 1389 N N . TYR B 1 65 ? -17.125 3.326 4.57 1 97.5 65 TYR B N 1
ATOM 1390 C CA . TYR B 1 65 ? -16.781 2.15 3.783 1 97.5 65 TYR B CA 1
ATOM 1391 C C . TYR B 1 65 ? -17.344 2.248 2.373 1 97.5 65 TYR B C 1
ATOM 1393 O O . TYR B 1 65 ? -18.547 2.475 2.195 1 97.5 65 TYR B O 1
ATOM 1401 N N . VAL B 1 66 ? -16.5 2.08 1.364 1 97.62 66 VAL B N 1
ATOM 1402 C CA . VAL B 1 66 ? -16.922 2.178 -0.03 1 97.62 66 VAL B CA 1
ATOM 1403 C C . VAL B 1 66 ? -16.375 0.99 -0.818 1 97.62 66 VAL B C 1
ATOM 1405 O O . VAL B 1 66 ? -15.172 0.719 -0.788 1 97.62 66 VAL B O 1
ATOM 1408 N N . LYS B 1 67 ? -17.281 0.336 -1.547 1 97.12 67 LYS B N 1
ATOM 1409 C CA . LYS B 1 67 ? -16.906 -0.728 -2.471 1 97.12 67 LYS B CA 1
ATOM 1410 C C . LYS B 1 67 ? -17.859 -0.798 -3.658 1 97.12 67 LYS B C 1
ATOM 1412 O O . LYS B 1 67 ? -19.078 -0.826 -3.479 1 97.12 67 LYS B O 1
ATOM 1417 N N . ASP B 1 68 ? -17.219 -0.755 -4.82 1 96.88 68 ASP B N 1
ATOM 1418 C CA . ASP B 1 68 ? -18.031 -0.902 -6.023 1 96.88 68 ASP B CA 1
ATOM 1419 C C . ASP B 1 68 ? -18.281 -2.375 -6.352 1 96.88 68 ASP B C 1
ATOM 1421 O O . ASP B 1 68 ? -17.422 -3.031 -6.949 1 96.88 68 ASP B O 1
ATOM 1425 N N . LEU B 1 69 ? -19.469 -2.838 -6.168 1 96.12 69 LEU B N 1
ATOM 1426 C CA . LEU B 1 69 ? -19.781 -4.254 -6.305 1 96.12 69 LEU B CA 1
ATOM 1427 C C . LEU B 1 69 ? -19.812 -4.672 -7.77 1 96.12 69 LEU B C 1
ATOM 1429 O O . LEU B 1 69 ? -19.641 -5.852 -8.086 1 96.12 69 LEU B O 1
ATOM 1433 N N . ASN B 1 70 ? -19.984 -3.65 -8.602 1 95.56 70 ASN B N 1
ATOM 1434 C CA . ASN B 1 70 ? -20 -3.951 -10.031 1 95.56 70 ASN B CA 1
ATOM 1435 C C . ASN B 1 70 ? -18.609 -4.312 -10.531 1 95.56 70 ASN B C 1
ATOM 1437 O O . ASN B 1 70 ? -18.469 -4.949 -11.578 1 95.56 70 ASN B O 1
ATOM 1441 N N . GLN B 1 71 ? -17.641 -3.879 -9.766 1 95.38 71 GLN B N 1
ATOM 1442 C CA . GLN B 1 71 ? -16.266 -4.109 -10.18 1 95.38 71 GLN B CA 1
ATOM 1443 C C . GLN B 1 71 ? -15.578 -5.105 -9.25 1 95.38 71 GLN B C 1
ATOM 1445 O O . GLN B 1 71 ? -14.383 -5.383 -9.398 1 95.38 71 GLN B O 1
ATOM 1450 N N . ALA B 1 72 ? -16.281 -5.652 -8.328 1 90.94 72 ALA B N 1
ATOM 1451 C CA . ALA B 1 72 ? -15.711 -6.434 -7.23 1 90.94 72 ALA B CA 1
ATOM 1452 C C . ALA B 1 72 ? -15.008 -7.68 -7.754 1 90.94 72 ALA B C 1
ATOM 1454 O O . ALA B 1 72 ? -14.117 -8.219 -7.094 1 90.94 72 ALA B O 1
ATOM 1455 N N . ASN B 1 73 ? -15.336 -8.023 -8.977 1 91.88 73 ASN B N 1
ATOM 1456 C CA . ASN B 1 73 ? -14.75 -9.242 -9.508 1 91.88 73 ASN B CA 1
ATOM 1457 C C . ASN B 1 73 ? -13.578 -8.953 -10.43 1 91.88 73 ASN B C 1
ATOM 1459 O O . ASN B 1 73 ? -12.898 -9.867 -10.891 1 91.88 73 ASN B O 1
ATOM 1463 N N . GLN B 1 74 ? -13.336 -7.754 -10.641 1 94.75 74 GLN B N 1
ATOM 1464 C CA . GLN B 1 74 ? -12.172 -7.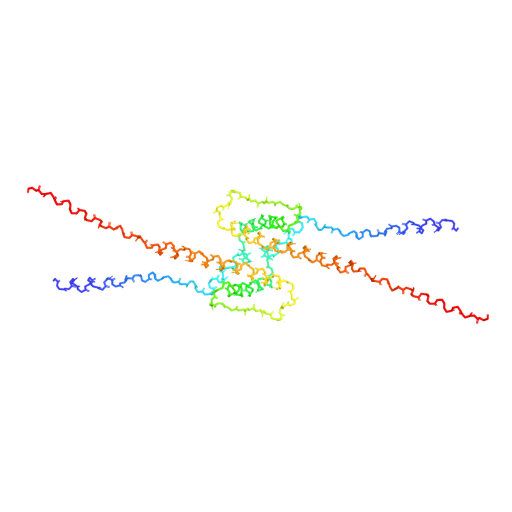371 -11.43 1 94.75 74 GLN B CA 1
ATOM 1465 C C . GLN B 1 74 ? -10.898 -7.398 -10.578 1 94.75 74 GLN B C 1
ATOM 1467 O O . GLN B 1 74 ? -10.836 -6.75 -9.531 1 94.75 74 GLN B O 1
ATOM 1472 N N . ALA B 1 75 ? -9.945 -8.062 -11.078 1 93.75 75 ALA B N 1
ATOM 1473 C CA . ALA B 1 75 ? -8.719 -8.305 -10.32 1 93.75 75 ALA B CA 1
ATOM 1474 C C . ALA B 1 75 ? -8.039 -6.988 -9.945 1 93.75 75 ALA B C 1
ATOM 1476 O O . ALA B 1 75 ? -7.605 -6.805 -8.805 1 93.75 75 ALA B O 1
ATOM 1477 N N . ASP B 1 76 ? -7.98 -6.086 -10.953 1 94 76 ASP B N 1
ATOM 1478 C CA . ASP B 1 76 ? -7.312 -4.809 -10.703 1 94 76 ASP B CA 1
ATOM 1479 C C . ASP B 1 76 ? -8.039 -4.012 -9.625 1 94 76 ASP B C 1
ATOM 1481 O O . ASP B 1 76 ? -7.402 -3.354 -8.797 1 94 76 ASP B O 1
ATOM 1485 N N . TYR B 1 77 ? -9.375 -4.074 -9.695 1 96.19 77 TYR B N 1
ATOM 1486 C CA . TYR B 1 77 ? -10.156 -3.352 -8.688 1 96.19 77 TYR B CA 1
ATOM 1487 C C . TYR B 1 77 ? -9.93 -3.936 -7.301 1 96.19 77 TYR B C 1
ATOM 1489 O O . TYR B 1 77 ? -9.719 -3.197 -6.336 1 96.19 77 TYR B O 1
ATOM 1497 N N . LYS B 1 78 ? -9.914 -5.195 -7.215 1 96 78 LYS B N 1
ATOM 1498 C CA . LYS B 1 78 ? -9.727 -5.879 -5.938 1 96 78 LYS B CA 1
ATOM 1499 C C . LYS B 1 78 ? -8.352 -5.578 -5.352 1 96 78 LYS B C 1
ATOM 1501 O O . LYS B 1 78 ? -8.227 -5.262 -4.168 1 96 78 LYS B O 1
ATOM 1506 N N . LEU B 1 79 ? -7.406 -5.684 -6.152 1 94.25 79 LEU B N 1
ATOM 1507 C CA . LEU B 1 79 ? -6.039 -5.414 -5.719 1 94.25 79 LEU B CA 1
ATOM 1508 C C . LEU B 1 79 ? -5.895 -3.975 -5.238 1 94.25 79 LEU B C 1
ATOM 1510 O O . LEU B 1 79 ? -5.332 -3.729 -4.168 1 94.25 79 LEU B O 1
ATOM 1514 N N . GLY B 1 80 ? -6.445 -3.068 -5.988 1 95.69 80 GLY B N 1
ATOM 1515 C CA . GLY B 1 80 ? -6.41 -1.667 -5.602 1 95.69 80 GLY B CA 1
ATOM 1516 C C . GLY B 1 80 ? -7.129 -1.392 -4.297 1 95.69 80 GLY B C 1
ATOM 1517 O O . GLY B 1 80 ? -6.621 -0.661 -3.441 1 95.69 80 GLY B O 1
ATOM 1518 N N . TRP B 1 81 ? -8.297 -1.96 -4.254 1 97.06 81 TRP B N 1
ATOM 1519 C CA . TRP B 1 81 ? -9.086 -1.751 -3.045 1 97.06 81 TRP B CA 1
ATOM 1520 C C . TRP B 1 81 ? -8.336 -2.25 -1.812 1 97.06 81 TRP B C 1
ATOM 1522 O O . TRP B 1 81 ? -8.258 -1.549 -0.801 1 97.06 81 TRP B O 1
ATOM 1532 N N . GLU B 1 82 ? -7.723 -3.406 -1.868 1 95.69 82 GLU B N 1
ATOM 1533 C CA . GLU B 1 82 ? -7 -3.99 -0.743 1 95.69 82 GLU B CA 1
ATOM 1534 C C . GLU B 1 82 ? -5.781 -3.15 -0.375 1 95.69 82 GLU B C 1
ATOM 1536 O O . GLU B 1 82 ? -5.535 -2.889 0.803 1 95.69 82 GLU B O 1
ATOM 1541 N N . ASP B 1 83 ? -5.047 -2.742 -1.373 1 95.94 83 ASP B N 1
ATOM 1542 C CA . ASP B 1 83 ? -3.871 -1.907 -1.129 1 95.94 83 ASP B CA 1
ATOM 1543 C C . ASP B 1 83 ? -4.266 -0.575 -0.497 1 95.94 83 ASP B C 1
ATOM 1545 O O . ASP B 1 83 ? -3.67 -0.15 0.494 1 95.94 83 ASP B O 1
ATOM 1549 N N . GLY B 1 84 ? -5.297 0.079 -1.093 1 97 84 GLY B N 1
ATOM 1550 C CA . GLY B 1 84 ? -5.77 1.345 -0.555 1 97 84 GLY B CA 1
ATOM 1551 C C . GLY B 1 84 ? -6.246 1.242 0.882 1 97 84 GLY B C 1
ATOM 1552 O O . GLY B 1 84 ? -5.914 2.09 1.714 1 97 84 GLY B O 1
ATOM 1553 N N . PHE B 1 85 ? -7.012 0.187 1.088 1 97.75 85 PHE B N 1
ATOM 1554 C CA . PHE B 1 85 ? -7.504 -0.02 2.443 1 97.75 85 PHE B CA 1
ATOM 1555 C C . PHE B 1 85 ? -6.348 -0.118 3.432 1 97.75 85 PHE B C 1
ATOM 1557 O O . PHE B 1 85 ? -6.34 0.569 4.453 1 97.75 85 PHE B O 1
ATOM 1564 N N . ARG B 1 86 ? -5.371 -0.954 3.098 1 95.75 86 ARG B N 1
ATOM 1565 C CA . ARG B 1 86 ? -4.246 -1.225 3.988 1 95.75 86 ARG B CA 1
ATOM 1566 C C . ARG B 1 86 ? -3.418 0.034 4.223 1 95.75 86 ARG B C 1
ATOM 1568 O O . ARG B 1 86 ? -3.086 0.36 5.363 1 95.75 86 ARG B O 1
ATOM 1575 N N . ILE B 1 87 ? -3.105 0.716 3.213 1 96.19 87 ILE B N 1
ATOM 1576 C CA . ILE B 1 87 ? -2.225 1.876 3.287 1 96.19 87 ILE B CA 1
ATOM 1577 C C . ILE B 1 87 ? -2.912 2.996 4.062 1 96.19 87 ILE B C 1
ATOM 1579 O O . ILE B 1 87 ? -2.33 3.568 4.988 1 96.19 87 ILE B O 1
ATOM 1583 N N . CYS B 1 88 ? -4.148 3.229 3.693 1 97.75 88 CYS B N 1
ATOM 1584 C CA . CYS B 1 88 ? -4.793 4.402 4.273 1 97.75 88 CYS B CA 1
ATOM 1585 C C . CYS B 1 88 ? -5.23 4.133 5.707 1 97.75 88 CYS B C 1
ATOM 1587 O O . CYS B 1 88 ? -5.258 5.043 6.535 1 97.75 88 CYS B O 1
ATOM 1589 N N . GLN B 1 89 ? -5.539 2.891 6.016 1 97.19 89 GLN B N 1
ATOM 1590 C CA . GLN B 1 89 ? -5.789 2.557 7.414 1 97.19 89 GLN B CA 1
ATOM 1591 C C . GLN B 1 89 ? -4.547 2.799 8.266 1 97.19 89 GLN B C 1
ATOM 1593 O O . GLN B 1 89 ? -4.625 3.414 9.328 1 97.19 89 GLN B O 1
ATOM 1598 N N . SER B 1 90 ? -3.432 2.355 7.801 1 95.5 90 SER B N 1
ATOM 1599 C CA . SER B 1 90 ? -2.18 2.498 8.539 1 95.5 90 SER B CA 1
ATOM 1600 C C . SER B 1 90 ? -1.807 3.967 8.711 1 95.5 90 SER B C 1
ATOM 1602 O O . SER B 1 90 ? -1.385 4.379 9.797 1 95.5 90 SER B O 1
ATOM 1604 N N . ARG B 1 91 ? -1.943 4.707 7.723 1 95.81 91 ARG B N 1
ATOM 1605 C CA . ARG B 1 91 ? -1.599 6.125 7.789 1 95.81 91 ARG B CA 1
ATOM 1606 C C . ARG B 1 91 ? -2.492 6.859 8.781 1 95.81 91 ARG B C 1
ATOM 1608 O O . ARG B 1 91 ? -2.02 7.703 9.547 1 95.81 91 ARG B O 1
ATOM 1615 N N . GLN B 1 92 ? -3.775 6.484 8.711 1 96.12 92 GLN B N 1
ATOM 1616 C CA . GLN B 1 92 ? -4.715 7.145 9.609 1 96.12 92 GLN B CA 1
ATOM 1617 C C . GLN B 1 92 ? -4.422 6.793 11.062 1 96.12 92 GLN B C 1
ATOM 1619 O O . GLN B 1 92 ? -4.492 7.656 11.945 1 96.12 92 GLN B O 1
ATOM 1624 N N . VAL B 1 93 ? -4.07 5.566 11.312 1 95.94 93 VAL B N 1
ATOM 1625 C CA . VAL B 1 93 ? -3.729 5.141 12.664 1 95.94 93 VAL B CA 1
ATOM 1626 C C . VAL B 1 93 ? -2.473 5.867 13.141 1 95.94 93 VAL B C 1
ATOM 1628 O O . VAL B 1 93 ? -2.393 6.297 14.289 1 95.94 93 VAL B O 1
ATOM 1631 N N . GLN B 1 94 ? -1.514 6.012 12.281 1 93.56 94 GLN B N 1
ATOM 1632 C CA . GLN B 1 94 ? -0.283 6.719 12.617 1 93.56 94 GLN B CA 1
ATOM 1633 C C . GLN B 1 94 ? -0.561 8.188 12.93 1 93.56 94 GLN B C 1
ATOM 1635 O O . GLN B 1 94 ? 0.01 8.75 13.859 1 93.56 94 GLN B O 1
ATOM 1640 N N . ARG B 1 95 ? -1.396 8.789 12.109 1 92.69 95 ARG B N 1
ATOM 1641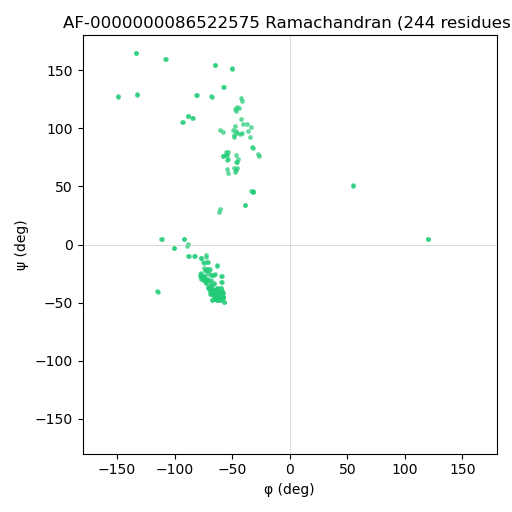 C CA . ARG B 1 95 ? -1.776 10.18 12.344 1 92.69 95 ARG B CA 1
ATOM 1642 C C . ARG B 1 95 ? -2.459 10.344 13.695 1 92.69 95 ARG B C 1
ATOM 1644 O O . ARG B 1 95 ? -2.203 11.312 14.414 1 92.69 95 ARG B O 1
ATOM 1651 N N . ASN B 1 96 ? -3.295 9.438 14.031 1 92.19 96 ASN B N 1
ATOM 1652 C CA . ASN B 1 96 ? -3.982 9.477 15.32 1 92.19 96 ASN B CA 1
ATOM 1653 C C . ASN B 1 96 ? -3.006 9.312 16.484 1 92.19 96 ASN B C 1
ATOM 1655 O O . ASN B 1 96 ? -3.15 9.969 17.516 1 92.19 96 ASN B O 1
ATOM 1659 N N . ASN B 1 97 ? -2.076 8.406 16.297 1 90.88 97 ASN B N 1
ATOM 1660 C CA . ASN B 1 97 ? -1.072 8.195 17.344 1 90.88 97 ASN B CA 1
ATOM 1661 C C . ASN B 1 97 ? -0.206 9.43 17.547 1 90.88 97 ASN B C 1
ATOM 1663 O O . ASN B 1 97 ? 0.149 9.766 18.672 1 90.88 97 ASN B O 1
ATOM 1667 N N . ALA B 1 98 ? 0.189 10.07 16.484 1 88.06 98 ALA B N 1
ATOM 1668 C CA . ALA B 1 98 ? 0.991 11.289 16.562 1 88.06 98 ALA B CA 1
ATOM 1669 C C . ALA B 1 98 ? 0.221 12.406 17.25 1 88.06 98 ALA B C 1
ATOM 1671 O O . ALA B 1 98 ? 0.801 13.195 18 1 88.06 98 ALA B O 1
ATOM 1672 N N . ARG B 1 99 ? -1.07 12.547 17.031 1 84.19 99 ARG B N 1
ATOM 1673 C CA . ARG B 1 99 ? -1.916 13.555 17.672 1 84.19 99 ARG B CA 1
ATOM 1674 C C . ARG B 1 99 ? -2.037 13.297 19.172 1 84.19 99 ARG B C 1
ATOM 1676 O O . ARG B 1 99 ? -1.992 14.234 19.969 1 84.19 99 ARG B O 1
ATOM 1683 N N . ASN B 1 100 ? -2.133 12.031 19.469 1 83.25 100 ASN B N 1
ATOM 1684 C CA . ASN B 1 100 ? -2.25 11.664 20.875 1 83.25 100 ASN B CA 1
ATOM 1685 C C . ASN B 1 100 ? -0.942 11.891 21.625 1 83.25 100 ASN B C 1
ATOM 1687 O O . ASN B 1 100 ? -0.954 12.305 22.781 1 83.25 100 ASN B O 1
ATOM 1691 N N . SER B 1 101 ? 0.122 11.641 20.984 1 79.75 101 SER B N 1
ATOM 1692 C CA . SER B 1 101 ? 1.425 11.859 21.609 1 79.75 101 SER B CA 1
ATOM 1693 C C . SER B 1 101 ? 1.699 13.344 21.812 1 79.75 101 SER B C 1
ATOM 1695 O O . SER B 1 101 ? 2.35 13.727 22.781 1 79.75 101 SER B O 1
ATOM 1697 N N . SER B 1 102 ? 1.306 14.133 20.828 1 69.88 102 SER B N 1
ATOM 1698 C CA . SER B 1 102 ? 1.475 15.57 20.984 1 69.88 102 SER B CA 1
ATOM 1699 C C . SER B 1 102 ? 0.594 16.125 22.094 1 69.88 102 SER B C 1
ATOM 1701 O O . SER B 1 102 ? 0.986 17.047 22.797 1 69.88 102 SER B O 1
ATOM 1703 N N . ASP B 1 103 ? -0.579 15.508 22.25 1 61.12 103 ASP B N 1
ATOM 1704 C CA . ASP B 1 103 ? -1.463 15.93 23.344 1 61.12 103 ASP B CA 1
ATOM 1705 C C . ASP B 1 103 ? -0.927 15.477 24.688 1 61.12 103 ASP B C 1
ATOM 1707 O O . ASP B 1 103 ? -1.196 16.109 25.719 1 61.12 103 ASP B O 1
ATOM 1711 N N . SER B 1 104 ? -0.306 14.344 24.625 1 59.88 104 SER B N 1
ATOM 1712 C CA . SER B 1 104 ? 0.268 13.844 25.875 1 59.88 104 SER B CA 1
ATOM 1713 C C . SER B 1 104 ? 1.428 14.719 26.328 1 59.88 104 SER B C 1
ATOM 1715 O O . SER B 1 104 ? 1.634 14.898 27.531 1 59.88 104 SER B O 1
ATOM 1717 N N . PHE B 1 105 ? 2.18 15.195 25.469 1 56.19 105 PHE B N 1
ATOM 1718 C CA . PHE B 1 105 ? 3.283 16.062 25.875 1 56.19 105 PHE B CA 1
ATOM 1719 C C . PHE B 1 105 ? 2.77 17.406 26.328 1 56.19 105 PHE B C 1
ATOM 1721 O O . PHE B 1 105 ? 3.451 18.125 27.078 1 56.19 105 PHE B O 1
ATOM 1728 N N . GLY B 1 106 ? 1.654 17.812 25.766 1 53.78 106 GLY B N 1
ATOM 1729 C CA . GLY B 1 106 ? 1.134 19.109 26.188 1 53.78 106 GLY B CA 1
ATOM 1730 C C . GLY B 1 106 ? 0.536 19.094 27.578 1 53.78 106 GLY B C 1
ATOM 1731 O O . GLY B 1 106 ? 0.23 20.141 28.141 1 53.78 106 GLY B O 1
ATOM 1732 N N . GLY B 1 107 ? 0.132 17.797 27.969 1 50.88 107 GLY B N 1
ATOM 1733 C CA . GLY B 1 107 ? -0.551 17.766 29.25 1 50.88 107 GLY B CA 1
ATOM 1734 C C . GLY B 1 107 ? 0.393 17.594 30.422 1 50.88 107 GLY B C 1
ATOM 1735 O O . GLY B 1 107 ? -0.035 17.234 31.531 1 50.88 107 GLY B O 1
ATOM 1736 N N . LEU B 1 108 ? 1.697 17.469 30.125 1 46.97 108 LEU B N 1
ATOM 1737 C CA . LEU B 1 108 ? 2.471 17.375 31.359 1 46.97 108 LEU B CA 1
ATOM 1738 C C . LEU B 1 108 ? 2.258 18.594 32.25 1 46.97 108 LEU B C 1
ATOM 1740 O O . LEU B 1 108 ? 2.395 19.734 31.766 1 46.97 108 LEU B O 1
ATOM 1744 N N . PRO B 1 109 ? 1.406 18.438 33.156 1 47.41 109 PRO B N 1
ATOM 1745 C CA . PRO B 1 109 ? 1.375 19.547 34.125 1 47.41 109 PRO B CA 1
ATOM 1746 C C . PRO B 1 109 ? 2.768 19.969 34.594 1 47.41 109 PRO B C 1
ATOM 1748 O O . PRO B 1 109 ? 3.621 19.109 34.844 1 47.41 109 PRO B O 1
ATOM 1751 N N . PHE B 1 110 ? 3.383 20.922 34.062 1 46.69 110 PHE B N 1
ATOM 1752 C CA . PHE B 1 110 ? 4.539 21.484 34.75 1 46.69 110 PHE B CA 1
ATOM 1753 C C . PHE B 1 110 ? 4.34 21.438 36.281 1 46.69 110 PHE B C 1
ATOM 1755 O O . PHE B 1 110 ? 3.332 21.922 36.781 1 46.69 110 PHE B O 1
ATOM 1762 N N . PRO B 1 111 ? 4.781 20.406 36.938 1 49.19 111 PRO B N 1
ATOM 1763 C CA . PRO B 1 111 ? 4.66 20.484 38.406 1 49.19 111 PRO B CA 1
ATOM 1764 C C . PRO B 1 111 ? 5.023 21.875 38.938 1 49.19 111 PRO B C 1
ATOM 1766 O O . PRO B 1 111 ? 5.984 22.484 38.469 1 49.19 111 PRO B O 1
ATOM 1769 N N . GLY B 1 112 ? 4.145 22.703 39.156 1 43.69 112 GLY B N 1
ATOM 1770 C CA . GLY B 1 112 ? 4.379 23.938 39.906 1 43.69 112 GLY B CA 1
ATOM 1771 C C . GLY B 1 112 ? 5.402 23.781 41 1 43.69 112 GLY B C 1
ATOM 1772 O O . GLY B 1 112 ? 5.398 22.797 41.719 1 43.69 112 GLY B O 1
ATOM 1773 N N . PHE B 1 113 ? 6.613 24.203 40.812 1 45.97 113 PHE B N 1
ATOM 1774 C CA . PHE B 1 113 ? 7.641 24.281 41.844 1 45.97 113 PHE B CA 1
ATOM 1775 C C . PHE B 1 113 ? 7.051 24.781 43.156 1 45.97 113 PHE B C 1
ATOM 1777 O O . PHE B 1 113 ? 6.293 25.75 43.188 1 45.97 113 PHE B O 1
ATOM 1784 N N . PRO B 1 114 ? 6.855 23.891 44.062 1 44.81 114 PRO B N 1
ATOM 1785 C CA . PRO B 1 114 ? 6.406 24.406 45.375 1 44.81 114 PRO B CA 1
ATOM 1786 C C . PRO B 1 114 ? 7.246 25.578 45.844 1 44.81 114 PRO B C 1
ATOM 1788 O O . PRO B 1 114 ? 8.469 25.578 45.719 1 44.81 114 PRO B O 1
ATOM 1791 N N . ARG B 1 115 ? 6.754 26.781 45.719 1 43.94 115 ARG B N 1
ATOM 1792 C CA . ARG B 1 115 ? 7.316 27.984 46.344 1 43.94 115 ARG B CA 1
ATOM 1793 C C . ARG B 1 115 ? 7.625 27.734 47.812 1 43.94 115 ARG B C 1
ATOM 1795 O O . ARG B 1 115 ? 6.715 27.562 48.625 1 43.94 115 ARG B O 1
ATOM 1802 N N . THR B 1 116 ? 8.562 26.781 48.094 1 41.72 116 THR B N 1
ATOM 1803 C CA . THR B 1 116 ? 9.008 26.609 49.5 1 41.72 116 THR B CA 1
ATOM 1804 C C . THR B 1 116 ? 9.508 27.938 50.062 1 41.72 116 THR B C 1
ATOM 1806 O O . THR B 1 116 ? 10.539 28.453 49.625 1 41.72 116 THR B O 1
ATOM 1809 N N . GLY B 1 117 ? 8.617 28.984 50.219 1 39.22 117 GLY B N 1
ATOM 1810 C CA . GLY B 1 117 ? 8.898 30.188 51 1 39.22 117 GLY B CA 1
ATOM 1811 C C . GLY B 1 117 ? 9.492 29.922 52.344 1 39.22 117 GLY B C 1
ATOM 1812 O O . GLY B 1 117 ? 8.805 29.406 53.25 1 39.22 117 GLY B O 1
ATOM 1813 N N . VAL B 1 118 ? 10.734 29.328 52.469 1 38.59 118 VAL B N 1
ATOM 1814 C CA . VAL B 1 118 ? 11.43 29.172 53.719 1 38.59 118 VAL B CA 1
ATOM 1815 C C . VAL B 1 118 ? 11.648 30.531 54.375 1 38.59 118 VAL B C 1
ATOM 1817 O O . VAL B 1 118 ? 12.25 31.422 53.781 1 38.59 118 VAL B O 1
ATOM 1820 N N . THR B 1 119 ? 10.609 31.109 54.969 1 39.19 119 THR B N 1
ATOM 1821 C CA . THR B 1 119 ? 10.703 32.312 55.781 1 39.19 119 THR B CA 1
ATOM 1822 C C . THR B 1 119 ? 11.75 32.156 56.906 1 39.19 119 THR B C 1
ATOM 1824 O O . THR B 1 119 ? 11.625 31.281 57.75 1 39.19 119 THR B O 1
ATOM 1827 N N . ILE B 1 120 ? 13.094 32.188 56.562 1 38.66 120 ILE B N 1
ATOM 1828 C CA . ILE B 1 120 ? 14.188 32.219 57.531 1 38.66 120 ILE B CA 1
ATOM 1829 C C . ILE B 1 120 ? 14 33.406 58.469 1 38.66 120 ILE B C 1
ATOM 1831 O O . ILE B 1 120 ? 13.977 34.562 58.031 1 38.66 120 ILE B O 1
ATOM 1835 N N . GLY B 1 121 ? 13.078 33.281 59.438 1 37.03 121 GLY B N 1
ATOM 1836 C CA . GLY B 1 121 ? 12.922 34.188 60.562 1 37.03 121 GLY B CA 1
ATOM 1837 C C . GLY B 1 121 ? 14.242 34.562 61.219 1 37.03 121 GLY B C 1
ATOM 1838 O O . GLY B 1 121 ? 14.922 33.688 61.781 1 37.03 121 GLY B O 1
ATOM 1839 N N . VAL B 1 122 ? 15.047 35.406 60.562 1 33.75 122 VAL B N 1
ATOM 1840 C CA . VAL B 1 122 ? 16.25 36 61.156 1 33.75 122 VAL B CA 1
ATOM 1841 C C . VAL B 1 122 ? 15.891 36.719 62.438 1 33.75 122 VAL B C 1
ATOM 1843 O O . VAL B 1 122 ? 15.062 37.625 62.438 1 33.75 122 VAL B O 1
ATOM 1846 N N . GLN B 1 123 ? 15.727 36 63.5 1 35.66 123 GLN B N 1
ATOM 1847 C CA . GLN B 1 123 ? 15.695 36.562 64.875 1 35.66 123 GLN B CA 1
ATOM 1848 C C . GLN B 1 123 ? 16.859 37.531 65.062 1 35.66 123 GLN B C 1
ATOM 1850 O O . GLN B 1 123 ? 18.016 37.125 65.062 1 35.66 123 GLN B O 1
ATOM 1855 N N . LEU B 1 124 ? 16.703 38.719 64.5 1 28.39 124 LEU B N 1
ATOM 1856 C CA . LEU B 1 124 ? 17.516 39.812 65 1 28.39 124 LEU B CA 1
ATOM 1857 C C . LEU B 1 124 ? 17.203 40.062 66.438 1 28.39 124 LEU B C 1
ATOM 1859 O O . LEU B 1 124 ? 16.047 39.969 66.875 1 28.39 124 LEU B O 1
#

Nearest PDB structures (foldseek):
  7zeb-assembly1_o  TM=3.113E-01  e=2.926E+00  Ovis aries
  7zeb-assembly1_o  TM=3.116E-01  e=2.994E+00  Ovis aries

Solvent-accessible surface area (backbone atoms only — not comparable to full-atom values): 13961 Å² total; per-residue (Å²): 122,72,70,67,58,62,59,59,59,64,62,59,69,64,60,76,74,74,59,87,72,72,74,53,67,70,59,49,52,54,60,71,36,43,57,43,59,81,36,48,70,52,20,49,51,17,20,53,30,13,22,36,24,8,28,25,74,30,68,38,80,90,39,51,82,47,79,61,74,91,43,58,81,37,66,50,22,42,52,18,20,54,51,19,22,54,52,31,18,51,51,34,39,50,52,52,50,54,51,49,52,55,50,54,66,68,58,55,69,71,76,72,74,76,79,76,77,75,77,77,76,73,82,119,122,71,69,66,59,61,58,59,58,63,63,60,68,66,58,74,76,75,58,86,72,73,73,52,67,71,57,49,52,55,60,70,35,44,58,42,58,81,38,48,71,53,22,50,52,18,19,53,29,12,22,36,24,9,28,26,73,30,68,37,80,91,39,52,80,48,78,61,74,91,43,56,81,36,65,51,23,43,52,18,20,53,51,19,22,55,52,30,20,51,50,34,40,50,52,51,51,53,53,50,51,55,52,53,65,68,58,55,69,71,75,71,73,77,78,76,77,75,76,77,76,72,82,122

Foldseek 3Di:
DVVVVVVVVVVPPPPVCPPPPDQPPVRVVVVVCCCPPPPDPLLVVLLVQLLLCLLVLLPNVVGHRGDDPVCCPPPSSVVNNVVNNVVNNVVNVVVVVVVVVVVVVVPPPPPDDPPPPPVPPPPD/DVVVVVVVVVVPPVPVCPPPPDQPPVRVVVVVCCCPPPPDPLLVVLLVQLLLCLLVVLPDVVGHRGDDPVCCPPPSSVVNNVVNNVVNNVVNVVVVVVVVVVVVVVPPPPPDDPPPPPVPPPPD

Sequence (248 aa):
MKLCRYIVVTLALSSGLIGCASVPPAEQLQREMAGVDNSSPTFAQGYADGCQSGLSAGGDSRFVY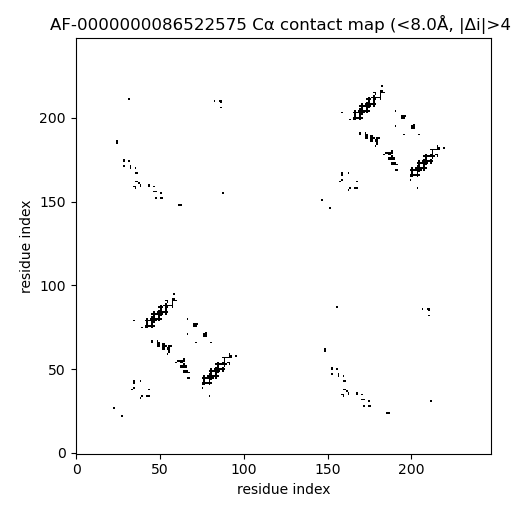VKDLNQANQADYKLGWEDGFRICQSRQVQRNNARNSSDSFGGLPFPGFPRTGVTIGVQLMKLCRYIVVTLALSSGLIGCASVPPAEQLQREMAGVDNSSPTFAQGYADGCQSGLSAGGDSRFVYVKDLNQANQADYKLGWEDGFRICQSRQVQRNNARNSSDSFGGLPFPGFPRTGVTIGVQL

Organism: NCBI:txid111769